Protein AF-A0A2G2QCH7-F1 (afdb_monomer_lite)

Radius of gyration: 20.34 Å; chains: 1; bounding box: 45×70×52 Å

Foldseek 3Di:
DPPVVVVVVVVVVVPPPPPPPDPLVPLAAADALVLLLLLCVDCCLAPQVQFPQVCLNVQLVCCLLLVQDLQQQLQFWLVQWDDDVNFTWGFRDCPPPRDDPDPLRGAIATDAVLCVQLCVVQLSVLCVVVVGGGSRNVQDADPVRGSRPVVQQQAQQDDPPAGHSCRVSVHDQQDPSHGHGSSSSSVNNVVQCVVLVFDVLLVCSSNSHDDPDVCCNVPPDDDPNVVSRVRSNVGDSVNVDHGHRDHSSSD

Secondary structure (DSSP, 8-state):
-HHHHHHHHHHHHHT---TT---GGG--PPPPHHHHHHHHSSHIIIIITTTT-HHHHHHHHHHHHH---HHHHHT-BGGGEEEETTEEEEEE---TT---SSGGG-EEEEPPHHHHHTTHHHHHHHHHHTT-SBSSTT----TTS---HHHHHHHHT-BTTBSSHHHHTT--SEETTEE--TTHHHHHHHHHHHHTT--HHHHHHHHTPPPS-HHHHHHPPPPPHHHHHHHHTT-----SSPPPPP-GGG-

Structure (mmCIF, N/CA/C/O backbone):
data_AF-A0A2G2QCH7-F1
#
_entry.id   AF-A0A2G2QCH7-F1
#
loop_
_atom_site.group_PDB
_atom_site.id
_atom_site.type_symbol
_atom_site.label_atom_id
_atom_site.label_alt_id
_atom_site.label_comp_id
_atom_site.label_asym_id
_atom_site.label_entity_id
_atom_site.label_seq_id
_atom_site.pdbx_PDB_ins_code
_atom_site.Cartn_x
_atom_site.Cartn_y
_atom_site.Cartn_z
_atom_site.occupancy
_atom_site.B_iso_or_equiv
_atom_site.auth_seq_id
_atom_site.auth_comp_id
_atom_site.auth_asym_id
_atom_site.auth_atom_id
_atom_site.pdbx_PDB_model_num
ATOM 1 N N . MET A 1 1 ? 14.087 53.218 -30.207 1.00 49.25 1 MET A N 1
ATOM 2 C CA . MET A 1 1 ? 13.405 51.930 -30.486 1.00 49.25 1 MET A CA 1
ATOM 3 C C . MET A 1 1 ? 14.033 50.701 -29.813 1.00 49.25 1 MET A C 1
ATOM 5 O O . MET A 1 1 ? 13.279 49.813 -29.451 1.00 49.25 1 MET A O 1
ATOM 9 N N . PHE A 1 2 ? 15.348 50.636 -29.558 1.00 43.16 2 PHE A N 1
ATOM 10 C CA . PHE A 1 2 ? 16.014 49.417 -29.045 1.00 43.16 2 PHE A CA 1
ATOM 11 C C . PHE A 1 2 ? 15.755 49.024 -27.571 1.00 43.16 2 PHE A C 1
ATOM 13 O O . PHE A 1 2 ? 15.972 47.874 -27.202 1.00 43.16 2 PHE A O 1
ATOM 20 N N . LYS A 1 3 ? 15.277 49.937 -26.710 1.00 43.34 3 LYS A N 1
ATOM 21 C CA . LYS A 1 3 ? 15.024 49.632 -25.282 1.00 43.34 3 LYS A CA 1
ATOM 22 C C . LYS A 1 3 ? 13.677 48.938 -25.006 1.00 43.34 3 LYS A C 1
ATOM 24 O O . LYS A 1 3 ? 13.548 48.294 -23.970 1.00 43.34 3 LYS A O 1
ATOM 29 N N . CYS A 1 4 ? 12.694 49.025 -25.911 1.00 42.66 4 CYS A N 1
ATOM 30 C CA . CYS A 1 4 ? 11.388 48.367 -25.728 1.00 42.66 4 CYS A CA 1
ATOM 31 C C . CYS A 1 4 ? 11.416 46.876 -26.089 1.00 42.66 4 CYS A C 1
ATOM 33 O O . CYS A 1 4 ? 10.801 46.067 -25.399 1.00 42.66 4 CYS A O 1
ATOM 35 N N . THR A 1 5 ? 12.163 46.495 -27.125 1.00 46.59 5 THR A N 1
ATOM 36 C CA . THR A 1 5 ? 12.250 45.107 -27.606 1.00 46.59 5 THR A CA 1
ATOM 37 C C . THR A 1 5 ? 12.958 44.183 -26.615 1.00 46.59 5 THR A C 1
ATOM 39 O O . THR A 1 5 ? 12.511 43.058 -26.409 1.00 46.59 5 THR A O 1
ATOM 42 N N . LEU A 1 6 ? 13.994 44.663 -25.917 1.00 46.03 6 LEU A N 1
ATOM 43 C CA . LEU A 1 6 ? 14.710 43.861 -24.914 1.00 46.03 6 LEU A CA 1
ATOM 44 C C . LEU A 1 6 ? 13.847 43.548 -23.677 1.00 46.03 6 LEU A C 1
ATOM 46 O O . LEU A 1 6 ? 13.929 42.457 -23.117 1.00 46.03 6 LEU A O 1
ATOM 50 N N . LYS A 1 7 ? 12.990 44.494 -23.271 1.00 47.69 7 LYS A N 1
ATOM 51 C CA . LYS A 1 7 ? 12.100 44.349 -22.109 1.00 47.69 7 LYS A CA 1
ATOM 52 C C . LYS A 1 7 ? 10.977 43.342 -22.385 1.00 47.69 7 LYS A C 1
ATOM 54 O O . LYS A 1 7 ? 10.648 42.548 -21.510 1.00 47.69 7 LYS A O 1
ATOM 59 N N . LEU A 1 8 ? 10.468 43.324 -23.621 1.00 45.56 8 LEU A N 1
ATOM 60 C CA . LEU A 1 8 ? 9.455 42.369 -24.076 1.00 45.56 8 LEU A CA 1
ATOM 61 C C . LEU A 1 8 ? 10.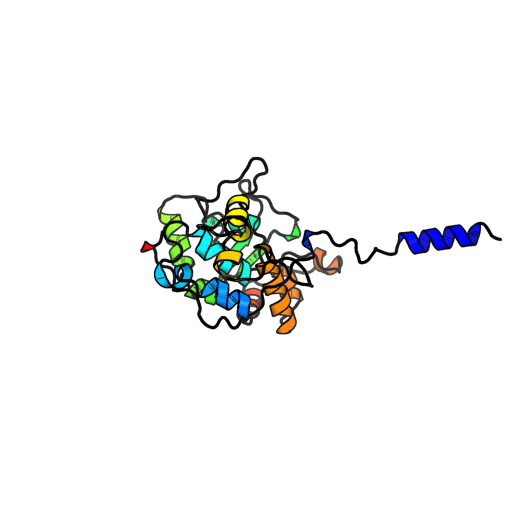018 40.938 -24.164 1.00 45.56 8 LEU A C 1
ATOM 63 O O . LEU A 1 8 ? 9.374 39.999 -23.707 1.00 45.56 8 LEU A O 1
ATOM 67 N N . ILE A 1 9 ? 11.252 40.772 -24.658 1.00 49.56 9 ILE A N 1
ATOM 68 C CA . ILE A 1 9 ? 11.933 39.466 -24.707 1.00 49.56 9 ILE A CA 1
ATOM 69 C C . ILE A 1 9 ? 12.186 38.923 -23.290 1.00 49.56 9 ILE A C 1
ATOM 71 O O . ILE A 1 9 ? 11.920 37.751 -23.033 1.00 49.56 9 ILE A O 1
ATOM 75 N N . PHE A 1 10 ? 12.610 39.764 -22.339 1.00 46.94 10 PHE A N 1
ATOM 76 C CA . PHE A 1 10 ? 12.783 39.351 -20.938 1.00 46.94 10 PHE A CA 1
ATOM 77 C C . PHE A 1 10 ? 11.466 38.926 -20.267 1.00 46.94 10 PHE A C 1
ATOM 79 O O . PHE A 1 10 ? 11.456 37.965 -19.501 1.00 46.94 10 PHE A O 1
ATOM 86 N N . GLN A 1 11 ? 10.348 39.591 -20.575 1.00 48.00 11 GLN A N 1
ATOM 87 C CA . GLN A 1 11 ? 9.023 39.227 -20.056 1.00 48.00 11 GLN A CA 1
ATOM 88 C C . GLN A 1 11 ? 8.488 37.916 -20.652 1.00 48.00 11 GLN A C 1
ATOM 90 O O . GLN A 1 11 ? 7.856 37.136 -19.941 1.00 48.00 11 GLN A O 1
ATOM 95 N N . VAL A 1 12 ? 8.778 37.645 -21.929 1.00 47.31 12 VAL A N 1
ATOM 96 C CA . VAL A 1 12 ? 8.423 36.379 -22.590 1.00 47.31 12 VAL A CA 1
ATOM 97 C C . VAL A 1 12 ? 9.270 35.224 -22.047 1.00 47.31 12 VAL A C 1
ATOM 99 O O . VAL A 1 12 ? 8.724 34.169 -21.735 1.00 47.31 12 VAL A O 1
ATOM 102 N N . LEU A 1 13 ? 10.577 35.427 -21.846 1.00 45.19 13 LEU A N 1
ATOM 103 C CA . LEU A 1 13 ? 11.481 34.407 -21.298 1.00 45.19 13 LEU A CA 1
ATOM 104 C C . LEU A 1 13 ? 11.219 34.103 -19.812 1.00 45.19 13 LEU A C 1
ATOM 106 O O . LEU A 1 13 ? 11.378 32.957 -19.397 1.00 45.19 13 LEU A O 1
ATOM 110 N N . ALA A 1 14 ? 10.758 35.080 -19.022 1.00 43.88 14 ALA A N 1
ATOM 111 C CA . ALA A 1 14 ? 10.418 34.883 -17.608 1.00 43.88 14 ALA A CA 1
ATOM 112 C C . ALA A 1 14 ? 9.213 33.944 -17.382 1.00 43.88 14 ALA A C 1
ATOM 114 O O . ALA A 1 14 ? 9.087 33.363 -16.305 1.00 43.88 14 ALA A O 1
ATOM 115 N N . ASN A 1 15 ? 8.355 33.759 -18.394 1.00 39.56 15 ASN A N 1
ATOM 116 C CA . ASN A 1 15 ? 7.181 32.878 -18.338 1.00 39.56 15 ASN A CA 1
ATOM 117 C C . ASN A 1 15 ? 7.405 31.494 -18.968 1.00 39.56 15 ASN A C 1
ATOM 119 O O . ASN A 1 15 ? 6.512 30.643 -18.921 1.00 39.56 15 ASN A O 1
ATOM 123 N N . ILE A 1 16 ? 8.594 31.218 -19.510 1.00 42.09 16 ILE A N 1
ATOM 124 C CA . ILE A 1 16 ? 8.947 29.872 -19.957 1.00 42.09 16 ILE A CA 1
ATOM 125 C C . ILE A 1 16 ? 9.350 29.074 -18.718 1.00 42.09 16 ILE A C 1
ATOM 127 O O . ILE A 1 16 ? 10.477 29.161 -18.231 1.00 42.09 16 ILE A O 1
ATOM 131 N N . LYS A 1 17 ? 8.422 28.267 -18.188 1.00 40.41 17 LYS A N 1
ATOM 132 C CA . LYS A 1 17 ? 8.780 27.224 -17.219 1.00 40.41 17 LYS A CA 1
ATOM 133 C C . LYS A 1 17 ? 9.848 26.343 -17.858 1.00 40.41 17 LYS A C 1
ATOM 135 O O . LYS A 1 17 ? 9.563 25.614 -18.804 1.00 40.41 17 LYS A O 1
ATOM 140 N N . ASN A 1 18 ? 11.065 26.411 -17.327 1.00 37.91 18 ASN A N 1
ATOM 141 C CA . ASN A 1 18 ? 12.154 25.527 -17.711 1.00 37.91 18 ASN A CA 1
ATOM 142 C C . ASN A 1 18 ? 11.672 24.065 -17.556 1.00 37.91 18 ASN A C 1
ATOM 144 O O . ASN A 1 18 ? 11.363 23.658 -16.430 1.00 37.91 18 ASN A O 1
ATOM 148 N N . PRO A 1 19 ? 11.573 23.268 -18.639 1.00 43.16 19 PRO A N 1
ATOM 149 C CA . PRO A 1 19 ? 11.050 21.900 -18.575 1.00 43.16 19 PRO A CA 1
ATOM 150 C C . PRO A 1 19 ? 11.912 20.973 -17.701 1.00 43.16 19 PRO A C 1
ATOM 152 O O . PRO A 1 19 ? 11.441 19.914 -17.288 1.00 43.16 19 PRO A O 1
ATOM 155 N N . ASN A 1 20 ? 13.132 21.406 -17.358 1.00 42.56 20 ASN A N 1
ATOM 156 C CA . ASN A 1 20 ? 14.060 20.710 -16.468 1.00 42.56 20 ASN A CA 1
ATOM 157 C C . ASN A 1 20 ? 13.944 21.096 -14.984 1.00 42.56 20 ASN A C 1
ATOM 159 O O . ASN A 1 20 ? 14.706 20.584 -14.173 1.00 42.56 20 ASN A O 1
ATOM 163 N N . ASN A 1 21 ? 12.985 21.941 -14.590 1.00 41.62 21 ASN A N 1
ATOM 164 C CA . ASN A 1 21 ? 12.761 22.292 -13.180 1.00 41.62 21 ASN A CA 1
ATOM 165 C C . ASN A 1 21 ? 11.722 21.382 -12.499 1.00 41.62 21 ASN A C 1
ATOM 167 O O . ASN A 1 21 ? 10.927 21.814 -11.661 1.00 41.62 21 ASN A O 1
ATOM 171 N N . LYS A 1 22 ? 11.700 20.104 -12.882 1.00 43.91 22 LYS A N 1
ATOM 172 C CA . LYS A 1 22 ? 10.936 19.086 -12.166 1.00 43.91 22 LYS A CA 1
ATOM 173 C C . LYS A 1 22 ? 11.688 18.737 -10.887 1.00 43.91 22 LYS A C 1
ATOM 175 O O . LYS A 1 22 ? 12.883 18.453 -10.929 1.00 43.91 22 LYS A O 1
ATOM 180 N N . LYS A 1 23 ? 11.013 18.766 -9.730 1.00 45.25 23 LYS A N 1
ATOM 181 C CA . LYS A 1 23 ? 11.640 18.365 -8.454 1.00 45.25 23 LYS A CA 1
ATOM 182 C C . LYS A 1 23 ? 12.257 16.971 -8.617 1.00 45.25 23 LYS A C 1
ATOM 184 O O . LYS A 1 23 ? 11.665 16.128 -9.273 1.00 45.25 23 LYS A O 1
ATOM 189 N N . GLU A 1 24 ? 13.367 16.660 -7.948 1.00 45.44 24 GLU A N 1
ATOM 190 C CA . GLU A 1 24 ? 13.978 15.309 -7.949 1.00 45.44 24 GLU A CA 1
ATOM 191 C C . GLU A 1 24 ? 12.968 14.190 -7.571 1.00 45.44 24 GLU A C 1
ATOM 193 O O . GLU A 1 24 ? 13.095 13.021 -7.945 1.00 45.44 24 GLU A O 1
ATOM 198 N N . SER A 1 25 ? 11.887 14.553 -6.869 1.00 42.84 25 SER A N 1
ATOM 199 C CA . SER A 1 25 ? 10.720 13.703 -6.611 1.00 42.84 25 SER A CA 1
ATOM 200 C C . SER A 1 25 ? 9.922 13.276 -7.854 1.00 42.84 25 SER A C 1
ATOM 202 O O . SER A 1 25 ? 9.092 12.385 -7.728 1.00 42.84 25 SER A O 1
ATOM 204 N N . GLU A 1 26 ? 10.146 13.883 -9.017 1.00 50.88 26 GLU A N 1
ATOM 205 C CA . GLU A 1 26 ? 9.425 13.655 -10.277 1.00 50.88 26 GLU A CA 1
ATOM 206 C C . GLU A 1 26 ? 10.196 12.761 -11.263 1.00 50.88 26 GLU A C 1
ATOM 208 O O . GLU A 1 26 ? 9.591 12.217 -12.184 1.00 50.88 26 GLU A O 1
ATOM 213 N N . HIS A 1 27 ? 11.491 12.509 -11.036 1.00 61.47 27 HIS A N 1
ATOM 214 C CA . HIS A 1 27 ? 12.281 11.522 -11.789 1.00 61.47 27 HIS A CA 1
ATOM 215 C C . HIS A 1 27 ? 12.170 10.122 -11.166 1.00 61.47 27 HIS A C 1
ATOM 217 O O . HIS A 1 27 ? 13.168 9.472 -10.832 1.00 61.47 27 HIS A O 1
ATOM 223 N N . ARG A 1 28 ? 10.939 9.652 -10.942 1.00 81.75 28 ARG A N 1
ATOM 224 C CA . ARG A 1 28 ? 10.683 8.301 -10.425 1.00 81.75 28 ARG A CA 1
ATOM 225 C C . ARG A 1 28 ? 10.166 7.416 -11.539 1.00 81.75 28 ARG A C 1
ATOM 227 O O . ARG A 1 28 ? 9.114 7.670 -12.115 1.00 81.75 28 ARG A O 1
ATOM 234 N N . ALA A 1 29 ? 10.911 6.352 -11.805 1.00 90.81 29 ALA A N 1
ATOM 235 C CA . ALA A 1 29 ? 10.482 5.332 -12.743 1.00 90.81 29 ALA A CA 1
ATOM 236 C C . ALA A 1 29 ? 9.352 4.506 -12.118 1.00 90.81 29 ALA A C 1
ATOM 238 O O . ALA A 1 29 ? 9.436 4.139 -10.940 1.00 90.81 29 ALA A O 1
ATOM 239 N N . ALA A 1 30 ? 8.315 4.209 -12.901 1.00 94.94 30 ALA A N 1
ATOM 240 C CA . ALA A 1 30 ? 7.326 3.198 -12.548 1.00 94.94 30 ALA A CA 1
ATOM 241 C C . ALA A 1 30 ? 7.983 1.806 -12.497 1.00 94.94 30 ALA A C 1
ATOM 243 O O . ALA A 1 30 ? 9.011 1.556 -13.136 1.00 94.94 30 ALA A O 1
ATOM 244 N N . PHE A 1 31 ? 7.392 0.899 -11.725 1.00 97.19 31 PHE A N 1
ATOM 245 C CA . PHE A 1 31 ? 7.726 -0.514 -11.790 1.00 97.19 31 PHE A CA 1
ATOM 246 C C . PHE A 1 31 ? 7.135 -1.107 -13.067 1.00 97.19 31 PHE A C 1
ATOM 248 O O . PHE A 1 31 ? 5.977 -0.873 -13.403 1.00 97.19 31 PHE A O 1
ATOM 255 N N . THR A 1 32 ? 7.949 -1.870 -13.781 1.00 95.31 32 THR A N 1
ATOM 256 C CA . THR A 1 32 ? 7.492 -2.731 -14.872 1.00 95.31 32 THR A CA 1
ATOM 257 C C . THR A 1 32 ? 6.820 -3.976 -14.298 1.00 95.31 32 THR A C 1
ATOM 259 O O . THR A 1 32 ? 7.042 -4.331 -13.138 1.00 95.31 32 THR A O 1
ATOM 262 N N . GLN A 1 33 ? 6.067 -4.702 -15.122 1.00 95.25 33 GLN A N 1
ATOM 263 C CA . GLN A 1 33 ? 5.498 -5.997 -14.738 1.00 95.25 33 GLN A CA 1
ATOM 264 C C . GLN A 1 33 ? 6.572 -6.988 -14.244 1.00 95.25 33 GLN A C 1
ATOM 266 O O . GLN A 1 33 ? 6.362 -7.701 -13.261 1.00 95.25 33 GLN A O 1
ATOM 271 N N . SER A 1 34 ? 7.758 -6.984 -14.867 1.00 95.38 34 SER A N 1
ATOM 272 C CA . SER A 1 34 ? 8.902 -7.792 -14.420 1.00 95.38 34 SER A CA 1
ATOM 273 C C . SER A 1 34 ? 9.375 -7.390 -13.019 1.00 95.38 34 SER A C 1
ATOM 275 O O . SER A 1 34 ? 9.638 -8.259 -12.188 1.00 95.38 34 SER A O 1
ATOM 277 N N . ASP A 1 35 ? 9.426 -6.088 -12.710 1.00 97.00 35 ASP A N 1
ATOM 278 C CA . ASP A 1 35 ? 9.793 -5.624 -11.367 1.00 97.00 35 ASP A CA 1
ATOM 279 C C . ASP A 1 35 ? 8.755 -6.035 -10.316 1.00 97.00 35 ASP A C 1
ATOM 281 O O . ASP A 1 35 ? 9.133 -6.488 -9.238 1.00 97.00 35 ASP A O 1
ATOM 285 N N . LEU A 1 36 ? 7.457 -5.898 -10.620 1.00 97.69 36 LEU A N 1
ATOM 286 C CA . LEU A 1 36 ? 6.384 -6.310 -9.708 1.00 97.69 36 LEU A CA 1
ATOM 287 C C . LEU A 1 36 ? 6.418 -7.823 -9.464 1.00 97.69 36 LEU A C 1
ATOM 289 O O . LEU A 1 36 ? 6.292 -8.265 -8.323 1.00 97.69 36 LEU A O 1
ATOM 293 N N . THR A 1 37 ? 6.665 -8.609 -10.514 1.00 95.75 37 THR A N 1
ATOM 294 C CA . THR A 1 37 ? 6.828 -10.065 -10.405 1.00 95.75 37 THR A CA 1
ATOM 295 C C . THR A 1 37 ? 8.002 -10.410 -9.493 1.00 95.75 37 THR A C 1
ATOM 297 O O . THR A 1 37 ? 7.836 -11.205 -8.568 1.00 95.75 37 THR A O 1
ATOM 300 N N . LYS A 1 38 ? 9.161 -9.769 -9.686 1.00 96.25 38 LYS A N 1
ATOM 301 C CA . LYS A 1 38 ? 10.333 -9.939 -8.815 1.00 96.25 38 LYS A CA 1
ATOM 302 C C . LYS A 1 38 ? 10.038 -9.573 -7.362 1.00 96.25 38 LYS A C 1
ATOM 304 O O . LYS A 1 38 ? 10.408 -10.324 -6.470 1.00 96.25 38 LYS A O 1
ATOM 309 N N . LEU A 1 39 ? 9.351 -8.455 -7.124 1.00 97.06 39 LEU A N 1
ATOM 310 C CA . LEU A 1 39 ? 9.022 -7.970 -5.780 1.00 97.06 39 LEU A CA 1
ATOM 311 C C . LEU A 1 39 ? 8.084 -8.905 -5.014 1.00 97.06 39 LEU A C 1
ATOM 313 O O . LEU A 1 39 ? 8.320 -9.161 -3.838 1.00 97.06 39 LEU A O 1
ATOM 317 N N . PHE A 1 40 ? 7.018 -9.392 -5.653 1.00 97.00 40 PHE A N 1
ATOM 318 C CA . PHE A 1 40 ? 5.952 -10.132 -4.965 1.00 97.00 40 PHE A CA 1
ATOM 319 C C . PHE A 1 40 ? 6.105 -11.659 -5.012 1.00 97.00 40 PHE A C 1
ATOM 321 O O . PHE A 1 40 ? 5.359 -12.373 -4.338 1.00 97.00 40 PHE A O 1
ATOM 328 N N . SER A 1 41 ? 7.098 -12.171 -5.746 1.00 94.81 41 SER A N 1
ATOM 329 C CA . SER A 1 41 ? 7.377 -13.613 -5.836 1.00 94.81 41 SER A CA 1
ATOM 330 C C . SER A 1 41 ? 8.479 -14.103 -4.890 1.00 94.81 41 SER A C 1
ATOM 332 O O . SER A 1 41 ? 8.724 -15.309 -4.844 1.00 94.81 41 SER A O 1
ATOM 334 N N . ILE A 1 42 ? 9.138 -13.215 -4.132 1.00 96.06 42 ILE A N 1
ATOM 335 C CA . ILE A 1 42 ? 10.160 -13.609 -3.145 1.00 96.06 42 ILE A CA 1
ATOM 336 C C . ILE A 1 42 ? 9.570 -14.502 -2.037 1.00 96.06 42 ILE A C 1
ATOM 338 O O . ILE A 1 42 ? 8.376 -14.389 -1.735 1.00 96.06 42 ILE A O 1
ATOM 342 N N . PRO A 1 43 ? 10.383 -15.358 -1.387 1.00 96.06 43 PRO A N 1
ATOM 343 C CA . PRO A 1 43 ? 9.912 -16.276 -0.349 1.00 96.06 43 PRO A CA 1
ATOM 344 C C . PRO A 1 43 ? 9.089 -15.613 0.764 1.00 96.06 43 PRO A C 1
ATOM 346 O O . PRO A 1 43 ? 8.110 -16.194 1.223 1.00 96.06 43 PRO A O 1
ATOM 349 N N . GLU A 1 44 ? 9.405 -14.381 1.151 1.00 95.94 44 GLU A N 1
ATOM 350 C CA . GLU A 1 44 ? 8.709 -13.647 2.211 1.00 95.94 44 GLU A CA 1
ATOM 351 C C . GLU A 1 44 ? 7.250 -13.345 1.866 1.00 95.94 44 GLU A C 1
ATOM 353 O O . GLU A 1 44 ? 6.386 -13.405 2.734 1.00 95.94 44 GLU A O 1
ATOM 358 N N . TYR A 1 45 ? 6.922 -13.094 0.596 1.00 97.25 45 TYR A N 1
ATOM 359 C CA . TYR A 1 45 ? 5.523 -12.963 0.171 1.00 97.25 45 TYR A CA 1
ATOM 360 C C . TYR A 1 45 ? 4.831 -14.317 -0.018 1.00 97.25 45 TYR A C 1
ATOM 362 O O . TYR A 1 45 ? 3.612 -14.361 -0.158 1.00 97.25 45 TYR A O 1
ATOM 370 N N . GLN A 1 46 ? 5.578 -15.422 -0.034 1.00 95.62 46 GLN A N 1
ATOM 371 C CA . GLN A 1 46 ? 5.095 -16.739 -0.459 1.00 95.62 46 GLN A CA 1
ATOM 372 C C . GLN A 1 46 ? 5.042 -17.773 0.674 1.00 95.62 46 GLN A C 1
ATOM 374 O O . GLN A 1 46 ? 4.333 -18.777 0.556 1.00 95.62 46 GLN A O 1
ATOM 379 N N . VAL A 1 47 ? 5.756 -17.547 1.777 1.00 92.75 47 VAL A N 1
ATOM 380 C CA . VAL A 1 47 ? 5.925 -18.512 2.874 1.00 92.75 47 VAL A CA 1
ATOM 381 C C . VAL A 1 47 ? 5.446 -17.932 4.202 1.00 92.75 47 VAL A C 1
ATOM 383 O O . VAL A 1 47 ? 4.558 -18.513 4.833 1.00 92.75 47 VAL A O 1
ATOM 386 N N . ASP A 1 48 ? 5.999 -16.790 4.616 1.00 90.94 48 ASP A N 1
ATOM 387 C CA . ASP A 1 48 ? 5.861 -16.285 5.988 1.00 90.94 48 ASP A CA 1
ATOM 388 C C . ASP A 1 48 ? 5.230 -14.890 6.116 1.00 90.94 48 ASP A C 1
ATOM 390 O O . ASP A 1 48 ? 5.022 -14.416 7.231 1.00 90.94 48 ASP A O 1
ATOM 394 N N . CYS A 1 49 ? 4.917 -14.239 4.993 1.00 94.69 49 CYS A N 1
ATOM 395 C CA . CYS A 1 49 ? 4.298 -12.918 4.929 1.00 94.69 49 CYS A CA 1
ATOM 396 C C . CYS A 1 49 ? 5.049 -11.846 5.745 1.00 94.69 49 CYS A C 1
ATOM 398 O O . CYS A 1 49 ? 4.413 -10.975 6.340 1.00 94.69 49 CYS A O 1
ATOM 400 N N . PHE A 1 50 ? 6.389 -11.894 5.770 1.00 95.38 50 PHE A N 1
ATOM 401 C CA . PHE A 1 50 ? 7.232 -11.032 6.611 1.00 95.38 50 PHE A CA 1
ATOM 402 C C . PHE A 1 50 ? 6.872 -11.121 8.098 1.00 95.38 50 PHE A C 1
ATOM 404 O O . PHE A 1 50 ? 6.676 -10.089 8.743 1.00 95.38 50 PHE A O 1
ATOM 411 N N . ASN A 1 51 ? 6.795 -12.344 8.625 1.00 90.94 51 ASN A N 1
ATOM 412 C CA . ASN A 1 51 ? 6.464 -12.670 10.015 1.00 90.94 51 ASN A CA 1
ATOM 413 C C . ASN A 1 51 ? 6.916 -11.595 11.033 1.00 90.94 51 ASN A C 1
ATOM 415 O O . ASN A 1 51 ? 8.080 -11.175 11.028 1.00 90.94 51 ASN A O 1
ATOM 419 N N . LYS A 1 52 ? 5.991 -11.143 11.892 1.00 90.38 52 LYS A N 1
ATOM 420 C CA . LYS A 1 52 ? 6.120 -10.045 12.875 1.00 90.38 52 LYS A CA 1
ATOM 421 C C . LYS A 1 52 ? 6.299 -8.639 12.303 1.00 90.38 52 LYS A C 1
ATOM 423 O O . LYS A 1 52 ? 6.132 -7.656 13.014 1.00 90.38 52 LYS A O 1
ATOM 428 N N . TYR A 1 53 ? 6.632 -8.486 11.027 1.00 96.00 53 TYR A N 1
ATOM 429 C CA . TYR A 1 53 ? 6.854 -7.196 10.375 1.00 96.00 53 TYR A CA 1
ATOM 430 C C . TYR A 1 53 ? 5.780 -6.908 9.323 1.00 96.00 53 TYR A C 1
ATOM 432 O O . TYR A 1 53 ? 6.101 -6.538 8.194 1.00 96.00 53 TYR A O 1
ATOM 440 N N . SER A 1 54 ? 4.504 -6.9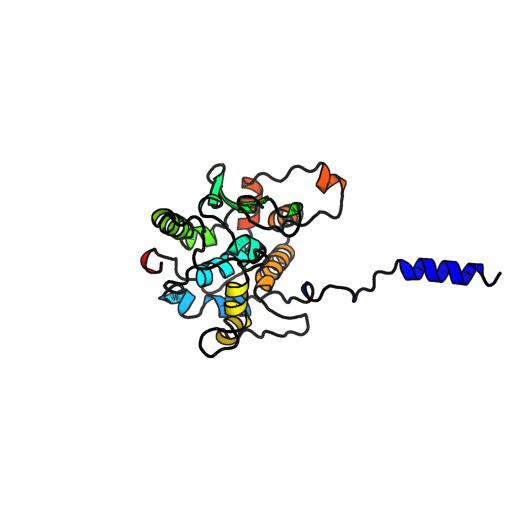99 9.706 1.00 96.81 54 SER A N 1
ATOM 441 C CA . SER A 1 54 ? 3.331 -6.876 8.821 1.00 96.81 54 SER A CA 1
ATOM 442 C C . SER A 1 54 ? 3.337 -5.645 7.904 1.00 96.81 54 SER A C 1
ATOM 444 O O . SER A 1 54 ? 2.846 -5.706 6.778 1.00 96.81 54 SER A O 1
ATOM 446 N N . PHE A 1 55 ? 3.955 -4.534 8.324 1.00 98.19 55 PHE A N 1
ATOM 447 C CA . PHE A 1 55 ? 4.111 -3.339 7.484 1.00 98.19 55 PHE A CA 1
ATOM 448 C C . PHE A 1 55 ? 4.910 -3.605 6.193 1.00 98.19 55 PHE A C 1
ATOM 450 O O . PHE A 1 55 ? 4.678 -2.947 5.182 1.00 98.19 55 PHE A O 1
ATOM 457 N N . ARG A 1 56 ? 5.853 -4.557 6.215 1.00 98.31 56 ARG A N 1
ATOM 458 C CA . ARG A 1 56 ? 6.672 -4.946 5.056 1.00 98.31 56 ARG A CA 1
ATOM 459 C C . ARG A 1 56 ? 5.865 -5.712 4.014 1.00 98.31 56 ARG A C 1
ATOM 461 O O . ARG A 1 56 ? 6.170 -5.585 2.835 1.00 98.31 56 ARG A O 1
ATOM 468 N N . TYR A 1 57 ? 4.846 -6.449 4.455 1.00 98.50 57 TYR A N 1
ATOM 469 C CA . TYR A 1 57 ? 3.906 -7.156 3.594 1.00 98.50 57 TYR A CA 1
ATOM 470 C C . TYR A 1 57 ? 2.840 -6.199 3.039 1.00 98.50 57 TYR A C 1
ATOM 472 O O . TYR A 1 57 ? 2.671 -6.074 1.828 1.00 98.50 57 TYR A O 1
ATOM 480 N N . TRP A 1 58 ? 2.149 -5.465 3.917 1.00 98.62 58 TRP A N 1
ATOM 481 C CA . TRP A 1 58 ? 0.972 -4.689 3.522 1.00 98.62 58 TRP A CA 1
ATOM 482 C C . TRP A 1 58 ? 1.285 -3.376 2.816 1.00 98.62 58 TRP A C 1
ATOM 484 O O . TRP A 1 58 ? 0.589 -3.031 1.867 1.00 98.62 58 TRP A O 1
ATOM 494 N N . LEU A 1 59 ? 2.306 -2.621 3.234 1.00 98.69 59 LEU A N 1
ATOM 495 C CA . LEU A 1 59 ? 2.506 -1.270 2.697 1.00 98.69 59 LEU A CA 1
ATOM 496 C C . LEU A 1 59 ? 2.883 -1.248 1.209 1.00 98.69 59 LEU A C 1
ATOM 498 O O . LEU A 1 59 ? 2.329 -0.405 0.506 1.00 98.69 59 LEU A O 1
ATOM 502 N N . PRO A 1 60 ? 3.747 -2.141 0.681 1.00 98.56 60 PRO A N 1
ATOM 503 C CA . PRO A 1 60 ? 3.975 -2.228 -0.763 1.00 98.56 60 PRO A CA 1
ATOM 504 C C . PRO A 1 60 ? 2.700 -2.551 -1.558 1.00 98.56 60 PRO A C 1
ATOM 506 O O . PRO A 1 60 ? 2.451 -1.932 -2.592 1.00 98.56 60 PRO A O 1
ATOM 509 N N . LEU A 1 61 ? 1.866 -3.467 -1.053 1.00 98.56 61 LEU A N 1
ATOM 510 C CA . LEU A 1 61 ? 0.602 -3.849 -1.687 1.00 98.56 61 LEU A CA 1
ATOM 511 C C . LEU A 1 61 ? -0.412 -2.701 -1.660 1.00 98.56 61 LEU A C 1
ATOM 513 O O . LEU A 1 61 ? -0.945 -2.319 -2.700 1.00 98.56 61 LEU A O 1
ATOM 517 N N . LEU A 1 62 ? -0.626 -2.087 -0.497 1.00 98.69 62 LEU A N 1
ATOM 518 C CA . LEU A 1 62 ? -1.507 -0.929 -0.358 1.00 98.69 62 LEU A CA 1
ATOM 519 C C . LEU A 1 62 ? -1.026 0.236 -1.227 1.00 98.69 62 LEU A C 1
ATOM 521 O O . LEU A 1 62 ? -1.835 0.856 -1.908 1.00 98.69 62 LEU A O 1
ATOM 525 N N . ALA A 1 63 ? 0.278 0.519 -1.271 1.00 98.31 63 ALA A N 1
ATOM 526 C CA . ALA A 1 63 ? 0.819 1.586 -2.110 1.00 98.31 63 ALA A CA 1
ATOM 527 C C . ALA A 1 63 ? 0.582 1.338 -3.606 1.00 98.31 63 ALA A C 1
ATOM 529 O O . ALA A 1 63 ? 0.301 2.293 -4.331 1.00 98.31 63 ALA A O 1
ATOM 530 N N . LEU A 1 64 ? 0.668 0.084 -4.064 1.00 98.38 64 LEU A N 1
ATOM 531 C CA . LEU A 1 64 ? 0.388 -0.276 -5.455 1.00 98.38 64 LEU A CA 1
ATOM 532 C C . LEU A 1 64 ? -1.094 -0.096 -5.804 1.00 98.38 64 LEU A C 1
ATOM 534 O O . LEU A 1 64 ? -1.398 0.490 -6.835 1.00 98.38 64 LEU A O 1
ATOM 538 N N . TYR A 1 65 ? -1.999 -0.561 -4.940 1.00 98.06 65 TYR A N 1
ATOM 539 C CA . TYR A 1 65 ? -3.439 -0.590 -5.225 1.00 98.06 65 TYR A CA 1
ATOM 540 C C . TYR A 1 65 ? -4.205 0.672 -4.801 1.00 98.06 65 TYR A C 1
ATOM 542 O O . TYR A 1 65 ? -5.366 0.815 -5.154 1.00 98.06 65 TYR A O 1
ATOM 550 N N . THR A 1 66 ? -3.590 1.595 -4.061 1.00 96.94 66 THR A N 1
ATOM 551 C CA . THR A 1 66 ? -4.233 2.866 -3.654 1.00 96.94 66 THR A CA 1
ATOM 552 C C . THR A 1 66 ? -3.504 4.091 -4.187 1.00 96.94 66 THR A C 1
ATOM 554 O O . THR A 1 66 ? -4.059 5.186 -4.240 1.00 96.94 66 THR A O 1
ATOM 557 N N . GLY A 1 67 ? -2.216 3.947 -4.518 1.00 95.38 67 GLY A N 1
ATOM 558 C CA . GLY A 1 67 ? -1.359 5.062 -4.898 1.00 95.38 67 GLY A CA 1
ATOM 559 C C . GLY A 1 67 ? -1.133 6.069 -3.773 1.00 95.38 67 GLY A C 1
ATOM 560 O O . GLY A 1 67 ? -0.555 7.126 -4.027 1.00 95.38 67 GLY A O 1
ATOM 561 N N . ALA A 1 68 ? -1.572 5.795 -2.542 1.00 95.62 68 ALA A N 1
ATOM 562 C CA . ALA A 1 68 ? -1.395 6.698 -1.415 1.00 95.62 68 ALA A CA 1
ATOM 563 C C . ALA A 1 68 ? 0.094 6.950 -1.124 1.00 95.62 68 ALA A C 1
ATOM 565 O O . ALA A 1 68 ? 0.979 6.139 -1.424 1.00 95.62 68 ALA A O 1
ATOM 566 N N . ARG A 1 69 ? 0.402 8.124 -0.563 1.00 94.50 69 ARG A N 1
ATOM 567 C CA . ARG A 1 69 ? 1.788 8.465 -0.213 1.00 94.50 69 ARG A CA 1
ATOM 568 C C . ARG A 1 69 ? 2.258 7.576 0.940 1.00 94.50 69 ARG A C 1
ATOM 570 O O . ARG A 1 69 ? 1.470 7.153 1.776 1.00 94.50 69 ARG A O 1
ATOM 577 N N . ALA A 1 70 ? 3.569 7.347 1.030 1.00 96.06 70 ALA A N 1
ATOM 578 C CA . ALA A 1 70 ? 4.138 6.461 2.047 1.00 96.06 70 ALA A CA 1
ATOM 579 C C . ALA A 1 70 ? 3.709 6.851 3.471 1.00 96.06 70 ALA A C 1
ATOM 581 O O . ALA A 1 70 ? 3.228 6.001 4.211 1.00 96.06 70 ALA A O 1
ATOM 582 N N . ASN A 1 71 ? 3.823 8.136 3.832 1.00 95.88 71 ASN A N 1
ATOM 583 C CA . ASN A 1 71 ? 3.429 8.589 5.165 1.00 95.88 71 ASN A CA 1
ATOM 584 C C . ASN A 1 71 ? 1.914 8.509 5.396 1.00 95.88 71 ASN A C 1
ATOM 586 O O . ASN A 1 71 ? 1.524 8.187 6.507 1.00 95.88 71 ASN A O 1
ATOM 590 N N . GLU A 1 72 ? 1.082 8.718 4.363 1.00 96.62 72 GLU A N 1
ATOM 591 C CA . GLU A 1 72 ? -0.381 8.554 4.457 1.00 96.62 72 GLU A CA 1
ATOM 592 C C . GLU A 1 72 ? -0.736 7.133 4.912 1.00 96.62 72 GLU A C 1
ATOM 594 O O . GLU A 1 72 ? -1.519 6.977 5.837 1.00 96.62 72 GLU A O 1
ATOM 599 N N . LEU A 1 73 ? -0.086 6.113 4.340 1.00 98.00 73 LEU A N 1
ATOM 600 C CA . LEU A 1 73 ? -0.298 4.715 4.729 1.00 98.00 73 LEU A CA 1
ATOM 601 C C . LEU A 1 73 ? 0.356 4.355 6.072 1.00 98.00 73 LEU A C 1
ATOM 603 O O . LEU A 1 73 ? -0.216 3.615 6.867 1.00 98.00 73 LEU A O 1
ATOM 607 N N . CYS A 1 74 ? 1.566 4.860 6.341 1.00 97.81 74 CYS A N 1
ATOM 608 C CA . CYS A 1 74 ? 2.319 4.516 7.555 1.00 97.81 74 CYS A CA 1
ATOM 609 C C . CYS A 1 74 ? 1.698 5.076 8.840 1.00 97.81 74 CYS A C 1
ATOM 611 O O . CYS A 1 74 ? 2.010 4.585 9.924 1.00 97.81 74 CYS A O 1
ATOM 613 N N . GLN A 1 75 ? 0.892 6.132 8.730 1.00 96.94 75 GLN A N 1
ATOM 614 C CA . GLN A 1 75 ? 0.271 6.803 9.870 1.00 96.94 75 GLN A CA 1
ATOM 615 C C . GLN A 1 75 ? -1.190 6.398 10.103 1.00 96.94 75 GLN A C 1
ATOM 617 O O . GLN A 1 75 ? -1.794 6.943 11.021 1.00 96.94 75 GLN A O 1
ATOM 622 N N . LEU A 1 76 ? -1.742 5.480 9.297 1.00 98.06 76 LEU A N 1
ATOM 623 C CA . LEU A 1 76 ? -3.109 4.986 9.467 1.00 98.06 76 LEU A CA 1
ATOM 624 C C . LEU A 1 76 ? -3.326 4.452 10.885 1.00 98.06 76 LEU A C 1
ATOM 626 O O . LEU A 1 76 ? -2.504 3.701 11.427 1.00 98.06 76 LEU A O 1
ATOM 630 N N . LEU A 1 77 ? -4.458 4.831 11.455 1.00 97.94 77 LEU A N 1
ATOM 631 C CA . LEU A 1 77 ? -5.028 4.235 12.647 1.00 97.94 77 LEU A CA 1
ATOM 632 C C . LEU A 1 77 ? -5.882 3.030 12.253 1.00 97.94 77 LEU A C 1
ATOM 634 O O . LEU A 1 77 ? -6.310 2.900 11.106 1.00 97.94 77 LEU A O 1
ATOM 638 N N . VAL A 1 78 ? -6.137 2.142 13.209 1.00 98.25 78 VAL A N 1
ATOM 639 C CA . VAL A 1 78 ? -7.067 1.020 13.013 1.00 98.25 78 VAL A CA 1
ATOM 640 C C . VAL A 1 78 ? -8.468 1.530 12.652 1.00 98.25 78 VAL A C 1
ATOM 642 O O . VAL A 1 78 ? -9.143 0.929 11.816 1.00 98.25 78 VAL A O 1
ATOM 645 N N . ASP A 1 79 ? -8.870 2.664 13.226 1.00 97.75 79 ASP A N 1
ATOM 646 C CA . ASP A 1 79 ? -10.179 3.286 12.999 1.00 97.75 79 ASP A CA 1
ATOM 647 C C . ASP A 1 79 ? -10.270 4.053 11.673 1.00 97.75 79 ASP A C 1
ATOM 649 O O . ASP A 1 79 ? -11.362 4.421 11.2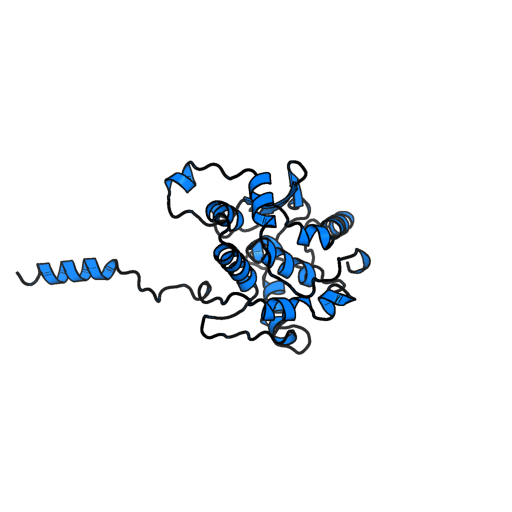58 1.00 97.75 79 ASP A O 1
ATOM 653 N N . ASP A 1 80 ? -9.155 4.241 10.957 1.00 98.50 80 ASP A N 1
ATOM 654 C CA . ASP A 1 80 ? -9.175 4.775 9.589 1.00 98.50 80 ASP A CA 1
ATOM 655 C C . ASP A 1 80 ? -9.562 3.702 8.552 1.00 98.50 80 ASP A C 1
ATOM 657 O O . ASP A 1 80 ? -9.560 3.974 7.351 1.00 98.50 80 ASP A O 1
ATOM 661 N N . VAL A 1 81 ? -9.850 2.468 8.984 1.00 98.62 81 VAL A N 1
ATOM 662 C CA . VAL A 1 81 ? -10.230 1.354 8.108 1.00 98.62 81 VAL A CA 1
ATOM 663 C C . VAL A 1 81 ? -11.610 0.834 8.488 1.00 98.62 81 VAL A C 1
ATOM 665 O O . VAL A 1 81 ? -11.774 0.085 9.455 1.00 98.62 81 VAL A O 1
ATOM 668 N N . TYR A 1 82 ? -12.608 1.222 7.699 1.00 98.19 82 TYR A N 1
ATOM 669 C CA . TYR A 1 82 ? -14.014 0.921 7.955 1.00 98.19 82 TYR A CA 1
ATOM 670 C C . TYR A 1 82 ? -14.808 0.778 6.655 1.00 98.19 82 TYR A C 1
ATOM 672 O O . TYR A 1 82 ? -14.336 1.122 5.569 1.00 98.19 82 TYR A O 1
ATOM 680 N N . LYS A 1 83 ? -16.011 0.209 6.760 1.00 98.00 83 LYS A N 1
ATOM 681 C CA . LYS A 1 83 ? -16.936 0.071 5.634 1.00 98.00 83 LYS A CA 1
ATOM 682 C C . LYS A 1 83 ? -17.821 1.307 5.500 1.00 98.00 83 LYS A C 1
ATOM 684 O O . LYS A 1 83 ? -18.294 1.834 6.502 1.00 98.00 83 LYS A O 1
ATOM 689 N N . ILE A 1 84 ? -18.082 1.709 4.262 1.00 96.25 84 ILE A N 1
ATOM 690 C CA . ILE A 1 84 ? -19.074 2.718 3.880 1.00 96.25 84 ILE A CA 1
ATOM 691 C C . ILE A 1 84 ? -19.925 2.067 2.798 1.00 96.25 84 ILE A C 1
ATOM 693 O O . ILE A 1 84 ? -19.375 1.651 1.779 1.00 96.25 84 ILE A O 1
ATOM 697 N N . ASP A 1 85 ? -21.227 1.920 3.039 1.00 94.44 85 ASP A N 1
ATOM 698 C CA . ASP A 1 85 ? -22.145 1.214 2.133 1.00 94.44 85 ASP A CA 1
ATOM 699 C C . ASP A 1 85 ? -21.590 -0.162 1.708 1.00 94.44 85 ASP A C 1
ATOM 701 O O . ASP A 1 85 ? -21.463 -0.479 0.527 1.00 94.44 85 ASP A O 1
ATOM 705 N N . ASP A 1 86 ? -21.150 -0.946 2.700 1.00 96.12 86 ASP A N 1
ATOM 706 C CA . ASP A 1 86 ? -20.483 -2.252 2.567 1.00 96.12 86 ASP A CA 1
ATOM 707 C C . ASP A 1 86 ? -19.112 -2.288 1.871 1.00 96.12 86 ASP 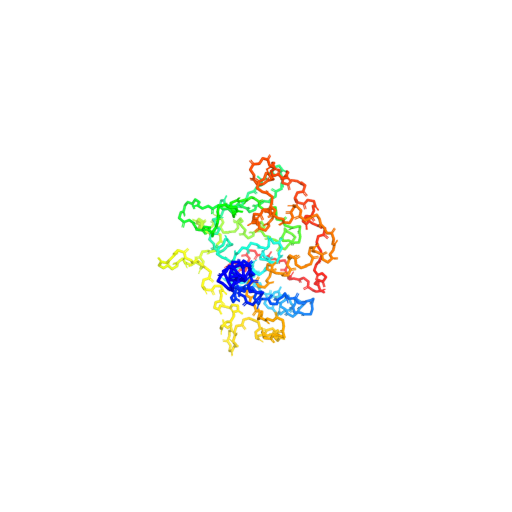A C 1
ATOM 709 O O . ASP A 1 86 ? -18.435 -3.324 1.890 1.00 96.12 86 ASP A O 1
ATOM 713 N N . ILE A 1 87 ? -18.631 -1.159 1.356 1.00 98.00 87 ILE A N 1
ATOM 714 C CA . ILE A 1 87 ? -17.321 -1.044 0.718 1.00 98.00 87 ILE A CA 1
ATOM 715 C C . ILE A 1 87 ? -16.277 -0.696 1.769 1.00 98.00 87 ILE A C 1
ATOM 717 O O . ILE A 1 87 ? -16.332 0.353 2.408 1.00 98.00 87 ILE A O 1
ATOM 721 N N . LEU A 1 88 ? -15.284 -1.568 1.928 1.00 98.56 88 LEU A N 1
ATOM 722 C CA . LEU A 1 88 ? -14.141 -1.288 2.786 1.00 98.56 88 LEU A CA 1
ATOM 723 C C . LEU A 1 88 ? -13.317 -0.127 2.218 1.00 98.56 88 LEU A C 1
ATOM 725 O O . LEU A 1 88 ? -12.936 -0.162 1.048 1.00 98.56 88 LEU A O 1
ATOM 729 N N . ALA A 1 89 ? -12.982 0.855 3.051 1.00 98.50 89 ALA A N 1
ATOM 730 C CA . ALA A 1 89 ? -12.201 2.020 2.660 1.00 98.50 89 ALA A CA 1
ATOM 731 C C . ALA A 1 89 ? -11.065 2.326 3.642 1.00 98.50 89 ALA A C 1
ATOM 733 O O . ALA A 1 89 ? -11.108 1.960 4.815 1.00 98.50 89 ALA A O 1
ATOM 734 N N . LEU A 1 90 ? -10.051 3.020 3.127 1.00 98.50 90 LEU A N 1
ATOM 735 C CA . LEU A 1 90 ? -9.037 3.723 3.902 1.00 98.50 90 LEU A CA 1
ATOM 736 C C . LEU A 1 90 ? -9.412 5.202 3.969 1.00 98.50 90 LEU A C 1
ATOM 738 O O . LEU A 1 90 ? -9.587 5.844 2.929 1.00 98.50 90 LEU A O 1
ATOM 742 N N . ASP A 1 91 ? -9.473 5.751 5.173 1.00 97.38 91 ASP A N 1
ATOM 743 C CA . ASP A 1 91 ? -9.665 7.174 5.413 1.00 97.38 91 ASP A CA 1
ATOM 744 C C . ASP A 1 91 ? -8.304 7.877 5.527 1.00 97.38 91 ASP A C 1
ATOM 746 O O . ASP A 1 91 ? -7.587 7.780 6.528 1.00 97.38 91 ASP A O 1
ATOM 750 N N . ILE A 1 92 ? -7.917 8.580 4.463 1.00 96.31 92 ILE A N 1
ATOM 751 C CA . ILE A 1 92 ? -6.750 9.454 4.493 1.00 96.31 92 ILE A CA 1
ATOM 752 C C . ILE A 1 92 ? -7.205 10.805 5.038 1.00 96.31 92 ILE A C 1
ATOM 754 O O . ILE A 1 92 ? -7.890 11.551 4.348 1.00 96.31 92 ILE A O 1
ATOM 758 N N . ASN A 1 93 ? -6.776 11.138 6.252 1.00 94.62 93 ASN A N 1
ATOM 759 C CA . ASN A 1 93 ? -7.081 12.401 6.927 1.00 94.62 93 ASN A CA 1
ATOM 760 C C . ASN A 1 93 ? -5.886 12.895 7.768 1.00 94.62 93 ASN A C 1
ATOM 762 O O . ASN A 1 93 ? -4.850 12.225 7.865 1.00 94.62 93 ASN A O 1
ATOM 766 N N . ASP A 1 94 ? -6.016 14.079 8.362 1.00 92.88 94 ASP A N 1
ATOM 767 C CA . ASP A 1 94 ? -5.001 14.751 9.185 1.00 92.88 94 ASP A CA 1
ATOM 768 C C . ASP A 1 94 ? -5.386 14.865 10.673 1.00 92.88 94 ASP A C 1
ATOM 770 O O . ASP A 1 94 ? -4.748 15.585 11.443 1.00 92.88 94 ASP A O 1
ATOM 774 N N . HIS A 1 95 ? -6.388 14.100 11.110 1.00 91.19 95 HIS A N 1
ATOM 775 C CA . HIS A 1 95 ? -6.798 14.041 12.511 1.00 91.19 95 HIS A CA 1
ATOM 776 C C . HIS A 1 95 ? -5.760 13.313 13.382 1.00 91.19 95 HIS A C 1
ATOM 778 O O . HIS A 1 95 ? -4.871 12.617 12.889 1.00 91.19 95 HIS A O 1
ATOM 784 N N . GLN A 1 96 ? -5.880 13.449 14.708 1.00 86.38 96 GLN A N 1
ATOM 785 C CA . GLN A 1 96 ? -5.099 12.683 15.694 1.00 86.38 96 GLN A CA 1
ATOM 786 C C . GLN A 1 96 ? -3.573 12.702 15.446 1.00 86.38 96 GLN A C 1
ATOM 788 O O . GLN A 1 96 ? -2.901 11.673 15.474 1.00 86.38 96 GLN A O 1
ATOM 793 N N . ASN A 1 97 ? -3.009 13.896 15.218 1.00 83.62 97 ASN A N 1
ATOM 794 C CA . ASN A 1 97 ? -1.580 14.139 14.954 1.00 83.62 97 ASN A CA 1
ATOM 795 C C . ASN A 1 97 ? -1.025 13.600 13.623 1.00 83.62 97 ASN A C 1
ATOM 797 O O . ASN A 1 97 ? 0.196 13.640 13.424 1.00 83.62 97 ASN A O 1
ATOM 801 N N . LYS A 1 98 ? -1.880 13.147 12.703 1.00 90.19 98 LYS A N 1
ATOM 802 C CA . LYS A 1 98 ? -1.466 12.791 11.343 1.00 90.19 98 LYS A CA 1
ATOM 803 C C . LYS A 1 98 ? -1.100 14.035 10.537 1.00 90.19 98 LYS A C 1
ATOM 805 O O . LYS A 1 98 ? -1.520 15.151 10.833 1.00 90.19 98 LYS A O 1
ATOM 810 N N . LYS A 1 99 ? -0.271 13.844 9.510 1.00 88.25 99 LYS A N 1
ATOM 811 C CA . LYS A 1 99 ? 0.161 14.916 8.611 1.00 88.25 99 LYS A CA 1
ATOM 812 C C . LYS A 1 99 ? -0.084 14.527 7.165 1.00 88.25 99 LYS A C 1
ATOM 814 O O . LYS A 1 99 ? 0.449 13.524 6.681 1.00 88.25 99 LYS A O 1
ATOM 819 N N . VAL A 1 100 ? -0.826 15.368 6.457 1.00 86.31 100 VAL A N 1
ATOM 820 C CA . VAL A 1 100 ? -0.987 15.283 5.006 1.00 86.31 100 VAL A CA 1
ATOM 821 C C . VAL A 1 100 ? -0.158 16.357 4.306 1.00 86.31 100 VAL A C 1
ATOM 823 O O . VAL A 1 100 ? 0.209 17.374 4.892 1.00 86.31 100 VAL A O 1
ATOM 826 N N . LYS A 1 101 ? 0.210 16.105 3.047 1.00 79.69 101 LYS A N 1
ATOM 827 C CA . LYS A 1 101 ? 1.070 17.023 2.282 1.00 79.69 101 LYS A CA 1
ATOM 828 C C . LYS A 1 101 ? 0.307 18.250 1.767 1.00 79.69 101 LYS A C 1
ATOM 830 O O . LYS A 1 101 ? 0.917 19.297 1.582 1.00 79.69 101 LYS A O 1
ATOM 835 N N . THR A 1 102 ? -0.979 18.084 1.477 1.00 79.44 102 THR A N 1
ATOM 836 C CA . THR A 1 102 ? -1.860 19.068 0.833 1.00 79.44 102 THR A CA 1
ATOM 837 C C . THR A 1 102 ? -3.288 18.860 1.330 1.00 79.44 102 THR A C 1
ATOM 839 O O . THR A 1 102 ? -3.626 17.737 1.696 1.00 79.44 102 THR A O 1
ATOM 842 N N . THR A 1 103 ? -4.135 19.885 1.265 1.00 73.50 103 THR A N 1
ATOM 843 C CA . THR A 1 103 ? -5.575 19.792 1.583 1.00 73.50 103 THR A CA 1
ATOM 844 C C . THR A 1 103 ? -6.272 18.699 0.767 1.00 73.50 103 THR A C 1
ATOM 846 O O . THR A 1 103 ? -6.924 17.831 1.333 1.00 73.50 103 THR A O 1
ATOM 849 N N . ASN A 1 104 ? -5.990 18.625 -0.538 1.00 76.25 104 ASN A N 1
ATOM 850 C CA . ASN A 1 104 ? -6.576 17.635 -1.460 1.00 76.25 104 ASN A CA 1
ATOM 851 C C . ASN A 1 104 ? -6.100 16.189 -1.208 1.00 76.25 104 ASN A C 1
ATOM 853 O O . ASN A 1 104 ? -6.395 15.282 -1.981 1.00 76.25 104 ASN A O 1
ATOM 857 N N . ALA A 1 105 ? -5.283 15.960 -0.176 1.00 82.19 105 ALA A N 1
ATOM 858 C CA . ALA A 1 105 ? -4.920 14.614 0.237 1.00 82.19 105 ALA A CA 1
ATOM 859 C C . ALA A 1 105 ? -5.993 13.969 1.127 1.00 82.19 105 ALA A C 1
ATOM 861 O O . ALA A 1 105 ? -5.980 12.742 1.227 1.00 82.19 105 ALA A O 1
ATOM 862 N N . ILE A 1 106 ? -6.876 14.755 1.759 1.00 91.19 106 ILE A N 1
ATOM 863 C CA . ILE A 1 106 ? -7.949 14.225 2.604 1.00 91.19 106 ILE A CA 1
ATOM 864 C C . ILE A 1 106 ? -9.001 13.577 1.709 1.00 91.19 106 ILE A C 1
ATOM 866 O O . ILE A 1 106 ? -9.582 14.252 0.864 1.00 91.19 106 ILE A O 1
ATOM 870 N N . ARG A 1 107 ? -9.190 12.262 1.843 1.00 93.62 107 ARG A N 1
ATOM 871 C CA . ARG A 1 107 ? -10.067 11.468 0.972 1.00 93.62 107 ARG A CA 1
ATOM 872 C C . ARG A 1 107 ? -10.287 10.067 1.519 1.00 93.62 107 ARG A C 1
ATOM 874 O O . ARG A 1 107 ? -9.447 9.523 2.232 1.00 93.62 107 ARG A O 1
ATOM 881 N N . LYS A 1 108 ? -11.367 9.440 1.069 1.00 95.38 108 LYS A N 1
ATOM 882 C CA . LYS A 1 108 ? -11.642 8.020 1.297 1.00 95.38 108 LYS A CA 1
ATOM 883 C C . LYS A 1 108 ? -11.254 7.234 0.050 1.00 95.38 108 LYS A C 1
ATOM 885 O O . LYS A 1 108 ? -11.662 7.592 -1.052 1.00 95.38 108 LYS A O 1
ATOM 890 N N . ILE A 1 109 ? -10.447 6.189 0.213 1.00 97.25 109 ILE A N 1
ATOM 891 C CA . ILE A 1 109 ? -10.005 5.328 -0.891 1.00 97.25 109 ILE A CA 1
ATOM 892 C C . ILE A 1 109 ? -10.587 3.935 -0.667 1.00 97.25 109 ILE A C 1
ATOM 894 O O . ILE A 1 109 ? -10.265 3.322 0.352 1.00 97.25 109 ILE A O 1
ATOM 898 N N . PRO A 1 110 ? -11.406 3.402 -1.582 1.00 98.25 110 PRO A N 1
ATOM 899 C CA . PRO A 1 110 ? -11.913 2.052 -1.426 1.00 98.25 110 PRO A CA 1
ATOM 900 C C . PRO A 1 110 ? -10.770 1.033 -1.554 1.00 98.25 110 PRO A C 1
ATOM 902 O O . PRO A 1 110 ? -9.794 1.241 -2.278 1.00 98.25 110 PRO A O 1
ATOM 905 N N . VAL A 1 111 ? -10.867 -0.079 -0.832 1.00 98.56 111 VAL A N 1
ATOM 906 C CA . VAL A 1 111 ? -9.849 -1.131 -0.838 1.00 98.56 111 VAL A CA 1
ATOM 907 C C . VAL A 1 111 ? -10.098 -2.064 -2.021 1.00 98.56 111 VAL A C 1
ATOM 909 O O . VAL A 1 111 ? -11.146 -2.694 -2.119 1.00 98.56 111 VAL A O 1
ATOM 912 N N . HIS A 1 112 ? -9.116 -2.170 -2.916 1.00 98.50 112 HIS A N 1
ATOM 913 C CA . HIS A 1 112 ? -9.178 -3.044 -4.091 1.00 98.50 112 HIS A CA 1
ATOM 914 C C . HIS A 1 112 ? -9.434 -4.518 -3.711 1.00 98.50 112 HIS A C 1
ATOM 916 O O . HIS A 1 112 ? -8.877 -5.017 -2.728 1.00 98.50 112 HIS A O 1
ATOM 922 N N . GLN A 1 113 ? -10.194 -5.256 -4.527 1.00 98.06 113 GLN A N 1
ATOM 923 C CA . GLN A 1 113 ? -10.609 -6.635 -4.245 1.00 98.06 113 GLN A CA 1
ATOM 924 C C . GLN A 1 113 ? -9.422 -7.583 -4.039 1.00 98.06 113 GLN A C 1
ATOM 926 O O . GLN A 1 113 ? -9.454 -8.418 -3.141 1.00 98.06 113 GLN A O 1
ATOM 931 N N . THR A 1 114 ? -8.330 -7.423 -4.793 1.00 98.06 114 THR A N 1
ATOM 932 C CA . THR A 1 114 ? -7.078 -8.165 -4.546 1.00 98.06 114 THR A CA 1
ATOM 933 C C . THR A 1 114 ? -6.575 -8.010 -3.108 1.00 98.06 114 THR A C 1
ATOM 935 O O . THR A 1 114 ? -6.172 -8.994 -2.498 1.00 98.06 114 THR A O 1
ATOM 938 N N . ILE A 1 115 ? -6.624 -6.806 -2.530 1.00 98.50 115 ILE A N 1
ATOM 939 C CA . ILE A 1 115 ? -6.180 -6.562 -1.148 1.00 98.50 115 ILE A CA 1
ATOM 940 C C . ILE A 1 115 ? -7.118 -7.243 -0.145 1.00 98.50 115 ILE A C 1
ATOM 942 O O . ILE A 1 115 ? -6.651 -7.853 0.818 1.00 98.50 115 ILE A O 1
ATOM 946 N N . ILE A 1 116 ? -8.429 -7.202 -0.404 1.00 98.44 116 ILE A N 1
ATOM 947 C CA . ILE A 1 116 ? -9.437 -7.915 0.395 1.00 98.44 116 ILE A CA 1
ATOM 948 C C . ILE A 1 116 ? -9.161 -9.425 0.361 1.00 98.44 116 ILE A C 1
ATOM 950 O O . ILE A 1 116 ? -9.031 -10.054 1.411 1.00 98.44 116 ILE A O 1
ATOM 954 N N . ASN A 1 117 ? -8.974 -9.993 -0.834 1.00 98.00 117 ASN A N 1
ATOM 955 C CA . ASN A 1 117 ? -8.703 -11.419 -1.042 1.00 98.00 117 ASN A CA 1
ATOM 956 C C . ASN A 1 117 ? -7.399 -11.875 -0.368 1.00 98.00 117 ASN A C 1
ATOM 958 O O . ASN A 1 117 ? -7.311 -13.007 0.111 1.00 98.00 117 ASN A O 1
ATOM 962 N N . LEU A 1 118 ? -6.403 -10.987 -0.278 1.00 98.25 118 LEU A N 1
ATOM 963 C CA . LEU A 1 118 ? -5.145 -11.237 0.424 1.00 98.25 118 LEU A CA 1
ATOM 964 C C . LEU A 1 118 ? -5.275 -11.227 1.955 1.00 98.25 118 LEU A C 1
ATOM 966 O O . LEU A 1 118 ? -4.283 -11.510 2.623 1.00 98.25 118 LEU A O 1
ATOM 970 N N . GLY A 1 119 ? -6.460 -10.967 2.519 1.00 98.19 119 GLY A N 1
ATOM 971 C CA . GLY A 1 119 ? -6.719 -11.057 3.961 1.00 98.19 119 GLY A CA 1
ATOM 972 C C . GLY A 1 119 ? -6.474 -9.754 4.721 1.00 98.19 119 GLY A C 1
ATOM 973 O O . GLY A 1 119 ? -6.086 -9.787 5.886 1.00 98.19 119 GLY A O 1
ATOM 974 N N . PHE A 1 120 ? -6.659 -8.593 4.080 1.00 98.56 120 PHE A N 1
ATOM 975 C CA . PHE A 1 120 ? -6.397 -7.310 4.741 1.00 98.56 120 PHE A CA 1
ATOM 976 C C . PHE A 1 120 ? -7.324 -7.057 5.933 1.00 98.56 120 PHE A C 1
ATOM 978 O O . PHE A 1 120 ? -6.863 -6.574 6.962 1.00 98.56 120 PHE A O 1
ATOM 985 N N . MET A 1 121 ? -8.598 -7.457 5.844 1.00 97.56 121 MET A N 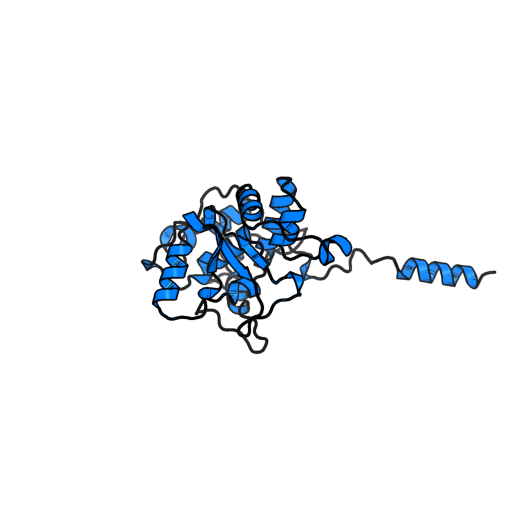1
ATOM 986 C CA . MET A 1 121 ? -9.515 -7.369 6.988 1.00 97.56 121 MET A CA 1
ATOM 987 C C . MET A 1 121 ? -9.084 -8.250 8.155 1.00 97.56 121 MET A C 1
ATOM 989 O O . MET A 1 121 ? -9.087 -7.782 9.289 1.00 97.56 121 MET A O 1
ATOM 993 N N . ASP A 1 122 ? -8.607 -9.467 7.877 1.00 97.81 122 ASP A N 1
ATOM 994 C CA . ASP A 1 122 ? -8.075 -10.355 8.914 1.00 97.81 122 ASP A CA 1
ATOM 995 C C . ASP A 1 122 ? -6.899 -9.689 9.652 1.00 97.81 122 ASP A C 1
ATOM 997 O O . ASP A 1 122 ? -6.762 -9.828 10.870 1.00 97.81 122 ASP A O 1
ATOM 1001 N N . TYR A 1 123 ? -6.057 -8.935 8.934 1.00 98.50 123 TYR A N 1
ATOM 1002 C CA . TYR A 1 123 ? -4.975 -8.152 9.531 1.00 98.50 123 TYR A CA 1
ATOM 1003 C C . TYR A 1 123 ? -5.490 -6.999 10.392 1.00 98.50 123 TYR A C 1
ATOM 1005 O O . TYR A 1 123 ? -5.082 -6.886 11.548 1.00 98.50 123 TYR A O 1
ATOM 1013 N N . VAL A 1 124 ? -6.394 -6.173 9.859 1.00 98.50 124 VAL A N 1
ATOM 1014 C CA . VAL A 1 124 ? -6.980 -5.030 10.581 1.00 98.50 124 VAL A CA 1
ATOM 1015 C C . VAL A 1 124 ? -7.632 -5.501 11.884 1.00 98.50 124 VAL A C 1
ATOM 1017 O O . VAL A 1 124 ? -7.359 -4.941 12.944 1.00 98.50 124 VAL A O 1
ATOM 1020 N N . ASP A 1 125 ? -8.413 -6.581 11.833 1.00 98.12 125 ASP A N 1
ATOM 1021 C CA . ASP A 1 125 ? -9.064 -7.161 13.010 1.00 98.12 125 ASP A CA 1
ATOM 1022 C C . ASP A 1 125 ? -8.063 -7.762 14.002 1.00 98.12 125 ASP A C 1
ATOM 1024 O O . ASP A 1 125 ? -8.289 -7.720 15.213 1.00 98.12 125 ASP A O 1
ATOM 1028 N N . THR A 1 126 ? -6.946 -8.309 13.514 1.00 97.88 126 THR A N 1
ATOM 1029 C CA . THR A 1 126 ? -5.870 -8.810 14.379 1.00 97.88 126 THR A CA 1
ATOM 1030 C C . THR A 1 126 ? -5.215 -7.668 15.153 1.00 97.88 126 THR A C 1
ATOM 1032 O O . THR A 1 126 ? -5.084 -7.778 16.369 1.00 97.88 126 THR A O 1
ATOM 1035 N N . VAL A 1 127 ? -4.872 -6.557 14.489 1.00 98.06 127 VAL A N 1
ATOM 1036 C CA . VAL A 1 127 ? -4.308 -5.363 15.151 1.00 98.06 127 VAL A CA 1
ATOM 1037 C C . VAL A 1 127 ? -5.319 -4.765 16.132 1.00 98.06 127 VAL A C 1
ATOM 1039 O O . VAL A 1 127 ? -4.972 -4.456 17.269 1.00 98.06 127 VAL A O 1
ATOM 1042 N N . ARG A 1 128 ? -6.596 -4.667 15.737 1.00 97.50 128 ARG A N 1
ATOM 1043 C CA . ARG A 1 128 ? -7.667 -4.151 16.604 1.00 97.50 128 ARG A CA 1
ATOM 1044 C C . ARG A 1 128 ? -7.758 -4.926 17.921 1.00 97.50 128 ARG A C 1
ATOM 1046 O O . ARG A 1 128 ? -7.885 -4.326 18.983 1.00 97.50 128 ARG A O 1
ATOM 1053 N N . LYS A 1 129 ? -7.635 -6.256 17.868 1.00 97.56 129 LYS A N 1
ATOM 1054 C CA . LYS A 1 129 ? -7.674 -7.129 19.054 1.00 97.56 129 LYS A CA 1
ATOM 1055 C C . LYS A 1 129 ? -6.483 -6.957 19.994 1.00 97.56 129 LYS A C 1
ATOM 1057 O O . LYS A 1 129 ? -6.597 -7.350 21.150 1.00 97.56 129 LYS A O 1
ATOM 1062 N N . THR A 1 130 ? -5.367 -6.383 19.543 1.00 96.62 130 THR A N 1
ATOM 1063 C CA . THR A 1 130 ? -4.231 -6.100 20.432 1.00 96.62 130 THR A CA 1
ATOM 1064 C C . THR A 1 130 ? -4.367 -4.780 21.185 1.00 96.62 130 THR A C 1
ATOM 1066 O O . THR A 1 130 ? -3.516 -4.486 22.017 1.00 96.62 130 THR A O 1
ATOM 1069 N N . GLY A 1 131 ? -5.406 -3.980 20.908 1.00 96.25 131 GLY A N 1
ATOM 1070 C CA . GLY A 1 131 ? -5.615 -2.669 21.535 1.00 96.25 131 GLY A CA 1
ATOM 1071 C C . GLY A 1 131 ? -4.683 -1.569 21.016 1.00 96.25 131 GLY A C 1
ATOM 1072 O O . GLY A 1 131 ? -4.613 -0.490 21.598 1.00 96.25 131 GLY A O 1
ATOM 1073 N N . GLU A 1 132 ? -3.958 -1.827 19.927 1.00 95.06 132 GLU A N 1
ATOM 1074 C CA . GLU A 1 132 ? -3.088 -0.838 19.296 1.00 95.06 132 GLU A CA 1
ATOM 1075 C C . GLU A 1 132 ? -3.926 0.183 18.519 1.00 95.06 132 GLU A C 1
ATOM 1077 O O . GLU A 1 132 ? -4.810 -0.185 17.746 1.00 95.06 132 GLU A O 1
ATOM 1082 N N . SER A 1 133 ? -3.626 1.474 18.672 1.00 95.56 133 SER A N 1
ATOM 1083 C CA . SER A 1 133 ? -4.328 2.529 17.927 1.00 95.56 133 SER A CA 1
ATOM 1084 C C . SER A 1 133 ? -3.847 2.638 16.480 1.00 95.56 133 SER A C 1
ATOM 1086 O O . SER A 1 133 ? -4.631 2.889 15.565 1.00 95.56 133 SER A O 1
ATOM 1088 N N . LYS A 1 134 ? -2.545 2.437 16.247 1.00 96.88 134 LYS A N 1
ATOM 1089 C CA . LYS A 1 134 ? -1.945 2.467 14.910 1.00 96.88 134 LYS A CA 1
ATOM 1090 C C . LYS A 1 134 ? -2.194 1.161 14.171 1.00 96.88 134 LYS A C 1
ATOM 1092 O O . LYS A 1 134 ? -1.905 0.092 14.695 1.00 96.88 134 LYS A O 1
ATOM 1097 N N . LEU A 1 135 ? -2.545 1.252 12.890 1.00 98.00 135 LEU A N 1
ATOM 1098 C CA . LEU A 1 135 ? -2.653 0.081 12.018 1.00 98.00 135 LEU A CA 1
ATOM 1099 C C . LEU A 1 135 ? -1.296 -0.607 11.792 1.00 98.00 135 LEU A C 1
ATOM 1101 O O . LEU A 1 135 ? -1.238 -1.809 11.548 1.00 98.00 135 LEU A O 1
ATOM 1105 N N . PHE A 1 136 ? -0.190 0.139 11.881 1.00 97.75 136 PHE A N 1
ATOM 1106 C CA . PHE A 1 136 ? 1.176 -0.390 11.804 1.00 97.75 136 PHE A CA 1
ATOM 1107 C C . PHE A 1 136 ? 1.996 0.022 13.043 1.00 97.75 136 PHE A C 1
ATOM 1109 O O . PHE A 1 136 ? 2.815 0.943 12.955 1.00 97.75 136 PHE A O 1
ATOM 1116 N N . PRO A 1 137 ? 1.837 -0.663 14.194 1.00 95.69 137 PRO A N 1
ATOM 1117 C CA . PRO A 1 137 ? 2.425 -0.246 15.479 1.00 95.69 137 PRO A CA 1
ATOM 1118 C C . PRO A 1 137 ? 3.955 -0.106 15.463 1.00 95.69 137 PRO A C 1
ATOM 1120 O O . PRO A 1 137 ? 4.543 0.750 16.125 1.00 95.69 137 PRO A O 1
ATOM 1123 N N . MET A 1 138 ? 4.632 -0.900 14.627 1.00 95.19 138 MET A N 1
ATOM 1124 C CA . MET A 1 138 ? 6.091 -0.859 14.474 1.00 95.19 138 MET A CA 1
ATOM 1125 C C . MET A 1 138 ? 6.636 0.405 13.788 1.00 95.19 138 MET A C 1
ATOM 1127 O O . MET A 1 138 ? 7.867 0.568 13.726 1.00 95.19 138 MET A O 1
ATOM 1131 N N . LEU A 1 139 ? 5.765 1.256 13.236 1.00 96.06 139 LEU A N 1
ATOM 1132 C CA . LEU A 1 139 ? 6.112 2.500 12.553 1.00 96.06 139 LEU A CA 1
ATOM 1133 C C . LEU A 1 139 ? 5.872 3.697 13.479 1.00 96.06 139 LEU A C 1
ATOM 1135 O O . LEU A 1 139 ? 4.782 4.269 13.576 1.00 96.06 139 LEU A O 1
ATOM 1139 N N . LYS A 1 140 ? 6.939 4.084 14.177 1.00 92.50 140 LYS A N 1
ATOM 1140 C CA . LYS A 1 140 ? 6.940 5.251 15.059 1.00 92.50 140 LYS A CA 1
ATOM 1141 C C . LYS A 1 140 ? 7.235 6.522 14.250 1.00 92.50 140 LYS A C 1
ATOM 1143 O O . LYS A 1 140 ? 8.122 6.480 13.392 1.00 92.50 140 LYS A O 1
ATOM 1148 N N . PRO A 1 141 ? 6.510 7.625 14.503 1.00 91.12 141 PRO A N 1
ATOM 1149 C CA . PRO A 1 141 ? 6.795 8.897 13.861 1.00 91.12 141 PRO A CA 1
ATOM 1150 C C . PRO A 1 141 ? 8.126 9.447 14.383 1.00 91.12 141 PRO A C 1
ATOM 1152 O O . PRO A 1 141 ? 8.488 9.212 15.536 1.00 91.12 141 PRO A O 1
ATOM 1155 N N . ASP A 1 142 ? 8.854 10.189 13.557 1.00 89.19 142 ASP A N 1
ATOM 1156 C CA . ASP A 1 142 ? 10.004 10.960 14.036 1.00 89.19 142 ASP A CA 1
ATOM 1157 C C . ASP A 1 142 ? 9.628 12.362 14.527 1.00 89.19 142 ASP A C 1
ATOM 1159 O O . ASP A 1 142 ? 8.455 12.731 14.560 1.00 89.19 142 ASP A O 1
ATOM 1163 N N . ARG A 1 143 ? 10.641 13.170 14.864 1.00 88.06 143 ARG A N 1
ATOM 1164 C CA . ARG A 1 143 ? 10.501 14.566 15.315 1.00 88.06 143 ARG A CA 1
ATOM 1165 C C . ARG A 1 143 ? 9.662 15.469 14.391 1.00 88.06 143 ARG A C 1
ATOM 1167 O O . ARG A 1 143 ? 9.103 16.456 14.846 1.00 88.06 143 ARG A O 1
ATOM 1174 N N . HIS A 1 144 ? 9.551 15.141 13.107 1.00 86.25 144 HIS A N 1
ATOM 1175 C CA . HIS A 1 144 ? 8.761 15.830 12.084 1.00 86.25 144 HIS A CA 1
ATOM 1176 C C . HIS A 1 144 ? 7.393 15.171 11.815 1.00 86.25 144 HIS A C 1
ATOM 1178 O O . HIS A 1 144 ? 6.729 15.526 10.837 1.00 86.25 144 HIS A O 1
ATOM 1184 N N . LYS A 1 145 ? 6.971 14.228 12.670 1.00 85.31 145 LYS A N 1
ATOM 1185 C CA . LYS A 1 145 ? 5.742 13.422 12.561 1.00 85.31 145 LYS A CA 1
ATOM 1186 C C . LYS A 1 145 ? 5.682 12.486 11.339 1.00 85.31 145 LYS A C 1
ATOM 1188 O O . LYS A 1 145 ? 4.605 12.021 10.979 1.00 85.31 145 LYS A O 1
ATOM 1193 N N . ASP A 1 146 ? 6.816 12.172 10.709 1.00 89.69 146 ASP A N 1
ATOM 1194 C CA . ASP A 1 146 ? 6.878 11.240 9.574 1.00 89.69 146 ASP A CA 1
ATOM 1195 C C . ASP A 1 146 ? 7.127 9.795 10.062 1.00 89.69 146 ASP A C 1
ATOM 1197 O O . ASP A 1 146 ? 8.120 9.482 10.724 1.00 89.69 146 ASP A O 1
ATOM 1201 N N . SER A 1 147 ? 6.178 8.905 9.762 1.00 93.69 147 SER A N 1
ATOM 1202 C CA . SER A 1 147 ? 6.206 7.476 10.110 1.00 93.69 147 SER A CA 1
ATOM 1203 C C . SER A 1 147 ? 6.787 6.599 8.986 1.00 93.69 147 SER A C 1
ATOM 1205 O O . SER A 1 1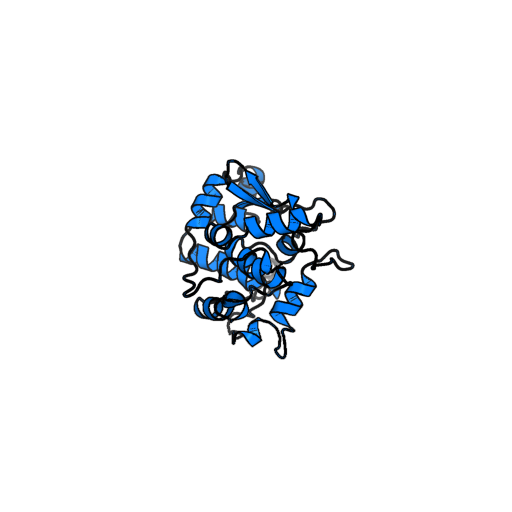47 ? 7.003 5.402 9.179 1.00 93.69 147 SER A O 1
ATOM 1207 N N . ALA A 1 148 ? 7.085 7.166 7.811 1.00 95.88 148 ALA A N 1
ATOM 1208 C CA . ALA A 1 148 ? 7.539 6.440 6.627 1.00 95.88 148 ALA A CA 1
ATOM 1209 C C . ALA A 1 148 ? 9.050 6.182 6.572 1.00 95.88 148 ALA A C 1
ATOM 1211 O O . ALA A 1 148 ? 9.495 5.402 5.730 1.00 95.88 148 ALA A O 1
ATOM 1212 N N . ARG A 1 149 ? 9.876 6.767 7.452 1.00 94.94 149 ARG A N 1
ATOM 1213 C CA . ARG A 1 149 ? 11.342 6.569 7.382 1.00 94.94 149 ARG A CA 1
ATOM 1214 C C . ARG A 1 149 ? 11.753 5.109 7.516 1.00 94.94 149 ARG A C 1
ATOM 1216 O O . ARG A 1 149 ? 12.581 4.645 6.740 1.00 94.94 149 ARG A O 1
ATOM 1223 N N . LYS A 1 150 ? 11.178 4.368 8.469 1.00 96.56 150 LYS A N 1
ATOM 1224 C CA . LYS A 1 150 ? 11.507 2.944 8.665 1.00 96.56 150 LYS A CA 1
ATOM 1225 C C . LYS A 1 150 ? 11.107 2.105 7.450 1.00 96.56 150 LYS A C 1
ATOM 1227 O O . LYS A 1 150 ? 11.875 1.239 7.039 1.00 96.56 150 LYS A O 1
ATOM 1232 N N . LEU A 1 151 ? 9.960 2.412 6.843 1.00 97.88 151 LEU A N 1
ATOM 1233 C CA . LEU A 1 151 ? 9.528 1.824 5.577 1.00 97.88 151 LEU A CA 1
ATOM 1234 C C . LEU A 1 151 ? 10.504 2.162 4.438 1.00 97.88 151 LEU A C 1
ATOM 1236 O O . LEU A 1 151 ? 10.936 1.264 3.722 1.00 97.88 151 LEU A O 1
ATOM 1240 N N . SER A 1 152 ? 10.879 3.436 4.288 1.00 95.69 152 SER A N 1
ATOM 1241 C CA . SER A 1 152 ? 11.808 3.887 3.247 1.00 95.69 152 SER A CA 1
ATOM 1242 C C . SER A 1 152 ? 13.167 3.201 3.370 1.00 95.69 152 SER A C 1
ATOM 1244 O O . SER A 1 152 ? 13.687 2.721 2.367 1.00 95.69 152 SER A O 1
ATOM 1246 N N . ARG A 1 153 ? 13.711 3.088 4.589 1.00 96.56 153 ARG A N 1
ATOM 1247 C CA . ARG A 1 153 ? 14.977 2.386 4.847 1.00 96.56 153 ARG A CA 1
ATOM 1248 C C . ARG A 1 153 ? 14.883 0.906 4.488 1.00 96.56 153 ARG A C 1
ATOM 1250 O O . ARG A 1 153 ? 15.719 0.415 3.740 1.00 96.56 153 ARG A O 1
ATOM 1257 N N . PHE A 1 154 ? 13.838 0.220 4.958 1.00 97.62 154 PHE A N 1
ATOM 1258 C CA . PHE A 1 154 ? 13.574 -1.180 4.607 1.00 97.62 154 PHE A CA 1
ATOM 1259 C C . PHE A 1 154 ? 13.540 -1.390 3.087 1.00 97.62 154 PHE A C 1
ATOM 1261 O O . PHE A 1 154 ? 14.169 -2.299 2.551 1.00 97.62 154 PHE A O 1
ATOM 1268 N N . PHE A 1 155 ? 12.809 -0.531 2.381 1.00 97.75 155 PHE A N 1
ATOM 1269 C CA . PHE A 1 155 ? 12.571 -0.725 0.960 1.00 97.75 155 PHE A CA 1
ATOM 1270 C C . PHE A 1 155 ? 13.775 -0.321 0.094 1.00 97.75 155 PHE A C 1
ATOM 1272 O O . PHE A 1 155 ? 14.074 -0.990 -0.894 1.00 97.75 155 PHE A O 1
ATOM 1279 N N . ASN A 1 156 ? 14.473 0.762 0.459 1.00 96.12 156 ASN A N 1
ATOM 1280 C CA . ASN A 1 156 ? 15.466 1.411 -0.401 1.00 96.12 156 ASN A CA 1
ATOM 1281 C C . ASN A 1 156 ? 16.925 1.258 0.046 1.00 96.12 156 ASN A C 1
ATOM 1283 O O . ASN A 1 156 ? 17.797 1.558 -0.769 1.00 96.12 156 ASN A O 1
ATOM 1287 N N . GLU A 1 157 ? 17.203 0.930 1.309 1.00 95.88 157 GLU A N 1
ATOM 1288 C CA . GLU A 1 157 ? 18.547 1.094 1.890 1.00 95.88 157 GLU A CA 1
ATOM 1289 C C . GLU A 1 157 ? 19.077 -0.154 2.583 1.00 95.88 157 GLU A C 1
ATOM 1291 O O . GLU A 1 157 ? 20.247 -0.466 2.425 1.00 95.88 157 GLU A O 1
ATOM 1296 N N . SER A 1 158 ? 18.257 -0.865 3.357 1.00 96.50 158 SER A N 1
ATOM 1297 C CA . SER A 1 158 ? 18.727 -2.018 4.123 1.00 96.50 158 SER A CA 1
ATOM 1298 C C . SER A 1 158 ? 17.642 -3.071 4.271 1.00 96.50 158 SER A C 1
ATOM 1300 O O . SER A 1 158 ? 16.581 -2.831 4.857 1.00 96.50 158 SER A O 1
ATOM 1302 N N . TYR A 1 159 ? 17.937 -4.260 3.754 1.00 97.38 159 TYR A N 1
ATOM 1303 C CA . TYR A 1 159 ? 17.160 -5.461 4.003 1.00 97.38 159 TYR A CA 1
ATOM 1304 C C . TYR A 1 159 ? 18.082 -6.678 3.949 1.00 97.38 159 TYR A C 1
ATOM 1306 O O . TYR A 1 159 ? 18.674 -6.957 2.909 1.00 97.38 159 TYR A O 1
ATOM 1314 N N . LYS A 1 160 ? 18.217 -7.395 5.073 1.00 95.00 160 LYS A N 1
ATOM 1315 C CA . LYS A 1 160 ? 19.229 -8.454 5.234 1.00 95.00 160 LYS A CA 1
ATOM 1316 C C . LYS A 1 160 ? 20.625 -7.892 4.892 1.00 95.00 160 LYS A C 1
ATOM 1318 O O . LYS A 1 160 ? 20.965 -6.818 5.379 1.00 95.00 160 LYS A O 1
ATOM 1323 N N . SER A 1 161 ? 21.406 -8.578 4.060 1.00 96.88 161 SER A N 1
ATOM 1324 C CA . SER A 1 161 ? 22.721 -8.141 3.571 1.00 96.88 161 SER A CA 1
ATOM 1325 C C . SER A 1 161 ? 22.669 -7.257 2.311 1.00 96.88 161 SER A C 1
ATOM 1327 O O . SER A 1 161 ? 23.708 -7.007 1.712 1.00 96.88 161 SER A O 1
ATOM 1329 N N . TYR A 1 162 ? 21.481 -6.811 1.883 1.00 98.00 162 TYR A N 1
ATOM 1330 C CA . TYR A 1 162 ? 21.268 -6.081 0.628 1.00 98.00 162 TYR A CA 1
ATOM 1331 C C . TYR A 1 162 ? 20.957 -4.604 0.869 1.00 98.00 162 TYR A C 1
ATOM 1333 O O . TYR A 1 162 ? 20.458 -4.217 1.935 1.00 98.00 162 TYR A O 1
ATOM 1341 N N . ASN A 1 163 ? 21.151 -3.788 -0.172 1.00 96.31 163 ASN A N 1
ATOM 1342 C CA . ASN A 1 163 ? 20.871 -2.350 -0.173 1.00 96.31 163 ASN A CA 1
ATOM 1343 C C . ASN A 1 163 ? 19.363 -2.043 -0.321 1.00 96.31 163 ASN A C 1
ATOM 1345 O O . ASN A 1 163 ? 18.933 -1.271 -1.186 1.00 96.31 163 ASN A O 1
ATOM 1349 N N . GLY A 1 164 ? 18.550 -2.666 0.535 1.00 97.50 164 GLY A N 1
ATOM 1350 C CA . GLY A 1 164 ? 17.091 -2.577 0.571 1.00 97.50 164 GLY A CA 1
ATOM 1351 C C . GLY A 1 164 ? 16.385 -3.731 -0.139 1.00 97.50 164 GLY A C 1
ATOM 1352 O O . GLY A 1 164 ? 16.997 -4.531 -0.845 1.00 97.50 164 GLY A O 1
ATOM 1353 N N . LEU A 1 165 ? 15.062 -3.800 0.037 1.00 98.00 165 LEU A N 1
ATOM 1354 C CA . LEU A 1 165 ? 14.223 -4.831 -0.584 1.00 98.00 165 LEU A CA 1
ATOM 1355 C C . LEU A 1 165 ? 14.360 -4.858 -2.115 1.00 98.00 165 LEU A C 1
ATOM 1357 O O . LEU A 1 165 ? 14.369 -5.933 -2.704 1.00 98.00 165 LEU A O 1
ATOM 1361 N N . LEU A 1 166 ? 14.481 -3.693 -2.764 1.00 97.31 166 LEU A N 1
ATOM 1362 C CA . LEU A 1 166 ? 14.637 -3.620 -4.224 1.00 97.31 166 LEU A CA 1
ATOM 1363 C C . LEU A 1 166 ? 15.866 -4.389 -4.720 1.00 97.31 166 LEU A C 1
ATOM 1365 O O . LEU A 1 166 ? 15.772 -5.127 -5.697 1.00 97.31 166 LEU A O 1
ATOM 1369 N N . ASP A 1 167 ? 16.991 -4.211 -4.031 1.00 97.62 167 ASP A N 1
ATOM 1370 C CA . ASP A 1 167 ? 18.252 -4.878 -4.346 1.00 97.62 167 ASP A CA 1
ATOM 1371 C C . ASP A 1 167 ? 18.138 -6.387 -4.101 1.00 97.62 167 ASP A C 1
ATOM 1373 O O . ASP A 1 167 ? 18.422 -7.185 -4.990 1.00 97.62 167 ASP A O 1
ATOM 1377 N N . TYR A 1 168 ? 17.562 -6.772 -2.956 1.00 98.06 168 TYR A N 1
ATOM 1378 C CA . TYR A 1 168 ? 17.268 -8.171 -2.635 1.00 98.06 168 TYR A CA 1
ATOM 1379 C C . TYR A 1 168 ? 16.421 -8.879 -3.706 1.00 98.06 168 TYR A C 1
ATOM 1381 O O . TYR A 1 168 ? 16.665 -10.038 -4.028 1.00 98.06 168 TYR A O 1
ATOM 1389 N N . CYS A 1 169 ? 15.444 -8.181 -4.292 1.00 96.81 169 CYS A N 1
ATOM 1390 C CA . CYS A 1 169 ? 14.574 -8.738 -5.331 1.00 96.81 169 CYS A CA 1
ATOM 1391 C C . CYS A 1 169 ? 15.206 -8.720 -6.738 1.00 96.81 169 CYS A C 1
ATOM 1393 O O . CYS A 1 169 ? 14.550 -9.101 -7.708 1.00 96.81 169 CYS A O 1
ATOM 1395 N N . GLY A 1 170 ? 16.432 -8.212 -6.904 1.00 96.94 170 GLY A N 1
ATOM 1396 C CA . GLY A 1 170 ? 17.053 -8.049 -8.223 1.00 96.94 170 GLY A CA 1
ATOM 1397 C C . GLY A 1 170 ? 16.338 -7.017 -9.110 1.00 96.94 170 GLY A C 1
ATOM 1398 O O . GLY A 1 170 ? 16.298 -7.158 -10.342 1.00 96.94 170 GLY A O 1
ATOM 1399 N N . VAL A 1 171 ? 15.728 -5.995 -8.498 1.00 97.12 171 VAL A N 1
ATOM 1400 C CA . VAL A 1 171 ? 15.090 -4.870 -9.196 1.00 97.12 171 VAL A CA 1
ATOM 1401 C C . VAL A 1 171 ? 16.111 -3.758 -9.413 1.00 97.12 171 VAL A C 1
ATOM 1403 O O . VAL A 1 171 ? 16.644 -3.170 -8.472 1.00 97.12 171 VAL A O 1
ATOM 1406 N N . LYS A 1 172 ? 16.350 -3.403 -10.680 1.00 94.75 172 LYS A N 1
ATOM 1407 C CA . LYS A 1 172 ? 17.301 -2.342 -11.035 1.00 94.75 172 LYS A CA 1
ATOM 1408 C C . LYS A 1 172 ? 16.795 -0.979 -10.550 1.00 94.75 172 LYS A C 1
ATOM 1410 O O . LYS A 1 172 ? 15.840 -0.431 -11.102 1.00 94.75 172 LYS A O 1
ATOM 1415 N N . LYS A 1 173 ? 17.469 -0.422 -9.539 1.00 92.81 173 LYS A N 1
ATOM 1416 C CA . LYS A 1 173 ? 17.098 0.836 -8.867 1.00 92.81 173 LYS A CA 1
ATOM 1417 C C . LYS A 1 173 ? 17.224 2.073 -9.759 1.00 92.81 173 LYS A C 1
ATOM 1419 O O . LYS A 1 173 ? 16.365 2.945 -9.700 1.00 92.81 173 LYS A O 1
ATOM 1424 N N . HIS A 1 174 ? 18.274 2.166 -10.571 1.00 93.12 174 HIS A N 1
ATOM 1425 C CA . HIS A 1 174 ? 18.508 3.303 -11.467 1.00 93.12 174 HIS A CA 1
ATOM 1426 C C . HIS A 1 174 ? 18.178 2.913 -12.909 1.00 93.12 174 HIS A C 1
ATOM 1428 O O . HIS A 1 174 ? 18.691 1.921 -13.427 1.00 93.12 174 HIS A O 1
ATOM 1434 N N . THR A 1 175 ? 17.314 3.690 -13.552 1.00 89.88 175 THR A N 1
ATOM 1435 C CA . THR A 1 175 ? 16.894 3.492 -14.944 1.00 89.88 175 THR A CA 1
ATOM 1436 C C . THR A 1 175 ? 17.122 4.778 -15.741 1.00 89.88 175 THR A C 1
ATOM 1438 O O . THR A 1 175 ? 17.228 5.841 -15.124 1.00 89.88 175 THR A O 1
ATOM 1441 N N . PRO A 1 176 ? 17.141 4.725 -17.085 1.00 87.50 176 PRO A N 1
ATOM 1442 C CA . PRO A 1 176 ? 17.297 5.927 -17.911 1.00 87.50 176 PRO A CA 1
ATOM 1443 C C . PRO A 1 176 ? 16.232 7.004 -17.656 1.00 87.50 176 PRO A C 1
ATOM 1445 O O . PRO A 1 176 ? 16.502 8.187 -17.817 1.00 87.50 176 PRO A O 1
ATOM 1448 N N . ILE A 1 177 ? 15.033 6.606 -17.220 1.00 84.81 177 ILE A N 1
ATOM 1449 C CA . ILE A 1 177 ? 13.894 7.509 -16.990 1.00 84.81 177 ILE A CA 1
ATOM 1450 C C . ILE A 1 177 ? 13.721 7.914 -15.517 1.00 84.81 177 ILE A C 1
ATOM 1452 O O . ILE A 1 177 ? 12.761 8.601 -15.170 1.00 84.81 177 ILE A O 1
ATOM 1456 N N . GLY A 1 178 ? 14.624 7.479 -14.630 1.00 89.44 178 GLY A N 1
ATOM 1457 C CA . GLY A 1 178 ? 14.598 7.839 -13.214 1.00 89.44 178 GLY A CA 1
ATOM 1458 C C . GLY A 1 178 ? 14.900 6.691 -12.255 1.00 89.44 178 GLY A C 1
ATOM 1459 O O . GLY A 1 178 ? 15.282 5.580 -12.639 1.00 89.44 178 GLY A O 1
ATOM 1460 N N . LYS A 1 179 ? 14.712 6.964 -10.963 1.00 93.12 179 LYS A N 1
ATOM 1461 C CA . LYS A 1 179 ? 15.036 6.041 -9.868 1.00 93.12 179 LYS A CA 1
ATOM 1462 C C . LYS A 1 179 ? 13.789 5.345 -9.332 1.00 93.12 179 LYS A C 1
ATOM 1464 O O . LYS A 1 179 ? 12.794 6.004 -9.029 1.00 93.12 179 LYS A O 1
ATOM 1469 N N . LYS A 1 180 ? 13.867 4.029 -9.140 1.00 95.81 180 LYS A N 1
ATOM 1470 C CA . LYS A 1 180 ? 12.854 3.238 -8.439 1.00 95.81 180 LYS A CA 1
ATOM 1471 C C . LYS A 1 180 ? 13.059 3.338 -6.930 1.00 95.81 180 LYS A C 1
ATOM 1473 O O . LYS A 1 180 ? 14.165 3.140 -6.429 1.00 95.81 180 LYS A O 1
ATOM 1478 N N . VAL A 1 181 ? 11.989 3.676 -6.219 1.00 96.50 181 VAL A N 1
ATOM 1479 C CA . VAL A 1 181 ? 11.910 3.719 -4.748 1.00 96.50 181 VAL A CA 1
ATOM 1480 C C . VAL A 1 181 ? 10.503 3.335 -4.304 1.00 96.50 181 VAL A C 1
ATOM 1482 O O . VAL A 1 181 ? 9.643 3.104 -5.143 1.00 96.50 181 VAL A O 1
ATOM 1485 N N . PHE A 1 182 ? 10.208 3.358 -3.004 1.00 97.31 182 PHE A N 1
ATOM 1486 C CA . PHE A 1 182 ? 8.850 3.089 -2.514 1.00 97.31 182 PHE A CA 1
ATOM 1487 C C . PHE A 1 182 ? 7.762 3.943 -3.207 1.00 97.31 182 PHE A C 1
ATOM 1489 O O . PHE A 1 182 ? 6.718 3.431 -3.597 1.00 97.31 182 PHE A O 1
ATOM 1496 N N . HIS A 1 183 ? 8.013 5.237 -3.452 1.00 95.38 183 HIS A N 1
ATOM 1497 C CA . HIS A 1 183 ? 7.060 6.108 -4.160 1.00 95.38 183 HIS A CA 1
ATOM 1498 C C . HIS A 1 183 ? 6.768 5.677 -5.610 1.00 95.38 183 HIS A C 1
ATOM 1500 O O . HIS A 1 183 ? 5.748 6.071 -6.172 1.00 95.38 183 HIS A O 1
ATOM 1506 N N . SER A 1 184 ? 7.615 4.838 -6.214 1.00 97.00 184 SER A N 1
ATOM 1507 C CA . SER A 1 184 ? 7.376 4.290 -7.549 1.00 97.00 184 SER A CA 1
ATOM 1508 C C . SER A 1 184 ? 6.112 3.438 -7.626 1.00 97.00 184 SER A C 1
ATOM 1510 O O . SER A 1 184 ? 5.544 3.355 -8.709 1.00 97.00 184 SER A O 1
ATOM 1512 N N . PHE A 1 185 ? 5.600 2.879 -6.521 1.00 98.00 185 PHE A N 1
ATOM 1513 C CA . PHE A 1 185 ? 4.295 2.202 -6.524 1.00 98.00 185 PHE A CA 1
ATOM 1514 C C . PHE A 1 185 ? 3.162 3.135 -6.961 1.00 98.00 185 PHE A C 1
ATOM 1516 O O . PHE A 1 185 ? 2.376 2.779 -7.833 1.00 98.00 185 PHE A O 1
ATOM 1523 N N . ARG A 1 186 ? 3.148 4.377 -6.463 1.00 95.75 186 ARG A N 1
ATOM 1524 C CA . ARG A 1 186 ? 2.172 5.386 -6.892 1.00 95.75 186 ARG A CA 1
ATOM 1525 C C . ARG A 1 186 ? 2.315 5.730 -8.374 1.00 95.75 186 ARG A C 1
ATOM 1527 O O . ARG A 1 186 ? 1.314 5.825 -9.076 1.00 95.75 186 ARG A O 1
ATOM 1534 N N . HIS A 1 187 ? 3.545 5.910 -8.860 1.00 95.06 187 HIS A N 1
ATOM 1535 C CA . HIS A 1 187 ? 3.780 6.131 -10.292 1.00 95.06 187 HIS A CA 1
ATOM 1536 C C . HIS A 1 187 ? 3.331 4.934 -11.132 1.00 95.06 187 HIS A C 1
ATOM 1538 O O . HIS A 1 187 ? 2.823 5.127 -12.229 1.00 95.06 187 HIS A O 1
ATOM 1544 N N . THR A 1 188 ? 3.481 3.721 -10.601 1.00 97.25 188 THR A N 1
ATOM 1545 C CA . THR A 1 188 ? 3.035 2.482 -11.246 1.00 97.25 188 THR A CA 1
ATOM 1546 C C . THR A 1 188 ? 1.519 2.450 -11.368 1.00 97.25 188 THR A C 1
ATOM 1548 O O . THR A 1 188 ? 1.038 2.251 -12.476 1.00 97.25 188 THR A O 1
ATOM 1551 N N . LEU A 1 189 ? 0.775 2.752 -10.293 1.00 97.62 189 LEU A N 1
ATOM 1552 C CA . LEU A 1 189 ? -0.686 2.887 -10.348 1.00 97.62 189 LEU A CA 1
ATOM 1553 C C . LEU A 1 189 ? -1.107 3.904 -11.414 1.00 97.62 189 LEU A C 1
ATOM 1555 O O . LEU A 1 189 ? -1.865 3.574 -12.315 1.00 97.62 189 LEU A O 1
ATOM 1559 N N . ILE A 1 190 ? -0.585 5.133 -11.331 1.00 95.62 190 ILE A N 1
ATOM 1560 C CA . ILE A 1 190 ? -0.952 6.227 -12.244 1.00 95.62 190 ILE A CA 1
ATOM 1561 C C . ILE A 1 190 ? -0.630 5.865 -13.697 1.00 95.62 190 ILE A C 1
ATOM 1563 O O . ILE A 1 190 ? -1.411 6.170 -14.596 1.00 95.62 190 ILE A O 1
ATOM 1567 N N . ASN A 1 191 ? 0.527 5.246 -13.943 1.00 95.19 191 ASN A N 1
ATOM 1568 C CA . ASN A 1 191 ? 0.918 4.833 -15.283 1.00 95.19 191 ASN A CA 1
ATOM 1569 C C . ASN A 1 191 ? 0.009 3.715 -15.802 1.00 95.19 191 ASN A C 1
ATOM 1571 O O . ASN A 1 191 ? -0.516 3.845 -16.902 1.00 95.19 191 ASN A O 1
ATOM 1575 N N . GLN A 1 192 ? -0.219 2.667 -15.009 1.00 97.38 192 GLN A N 1
ATOM 1576 C CA . GLN A 1 192 ? -1.067 1.539 -15.396 1.00 97.38 192 GLN A CA 1
ATOM 1577 C C . GLN A 1 192 ? -2.504 1.987 -15.679 1.00 97.38 192 GLN A C 1
ATOM 1579 O O . GLN A 1 192 ? -3.061 1.630 -16.712 1.00 97.38 192 GLN A O 1
ATOM 1584 N N . TRP A 1 193 ? -3.054 2.859 -14.830 1.00 97.25 193 TRP A N 1
ATOM 1585 C CA . TRP A 1 193 ? -4.375 3.464 -15.011 1.00 97.25 193 TRP A CA 1
ATOM 1586 C C . TRP A 1 193 ? -4.506 4.172 -16.363 1.00 97.25 193 TRP A C 1
ATOM 1588 O O . TRP A 1 193 ? -5.486 3.987 -17.083 1.00 97.25 193 TRP A O 1
ATOM 1598 N N . LYS A 1 194 ? -3.481 4.950 -16.745 1.00 95.25 194 LYS A N 1
ATOM 1599 C CA . LYS A 1 194 ? -3.427 5.621 -18.052 1.00 95.25 194 LYS A CA 1
ATOM 1600 C C . LYS A 1 194 ? -3.318 4.630 -19.209 1.00 95.25 194 LYS A C 1
ATOM 1602 O O . LYS A 1 194 ? -4.016 4.801 -20.202 1.00 95.25 194 LYS A O 1
ATOM 1607 N N . GLN A 1 195 ? -2.459 3.615 -19.098 1.00 95.81 195 GLN A N 1
ATOM 1608 C CA . GLN A 1 195 ? -2.283 2.612 -20.156 1.00 95.81 195 GLN A CA 1
ATOM 1609 C C . GLN A 1 195 ? -3.558 1.787 -20.383 1.00 95.81 195 GLN A C 1
ATOM 1611 O O . GLN A 1 195 ? -3.885 1.470 -21.523 1.00 95.81 195 GLN A O 1
ATOM 1616 N N . GLN A 1 196 ? -4.319 1.515 -19.320 1.00 97.19 196 GLN A N 1
ATOM 1617 C CA . GLN A 1 196 ? -5.609 0.822 -19.382 1.00 97.19 196 GLN A CA 1
ATOM 1618 C C . GLN A 1 196 ? -6.792 1.743 -19.721 1.00 97.19 196 GLN A C 1
ATOM 1620 O O . GLN A 1 196 ? -7.921 1.270 -19.795 1.00 97.19 196 GLN A O 1
ATOM 1625 N N . ARG A 1 197 ? -6.539 3.037 -19.978 1.00 96.88 197 ARG A N 1
ATOM 1626 C CA . ARG A 1 197 ? -7.544 4.036 -20.390 1.00 96.88 197 ARG A CA 1
ATOM 1627 C C . ARG A 1 197 ? -8.743 4.132 -19.434 1.00 96.88 197 ARG A C 1
ATOM 1629 O O . ARG A 1 197 ? -9.866 4.357 -19.875 1.00 96.88 197 ARG A O 1
ATOM 1636 N N . LEU A 1 198 ? -8.489 3.967 -18.138 1.00 96.81 198 LEU A N 1
ATOM 1637 C CA . LEU A 1 198 ? -9.492 4.117 -17.084 1.00 96.81 198 LEU A CA 1
ATOM 1638 C C . LEU A 1 198 ? -9.795 5.603 -16.815 1.00 96.81 198 LEU A C 1
ATOM 1640 O O . LEU A 1 198 ? -9.002 6.483 -17.176 1.00 96.81 198 LEU A O 1
ATOM 1644 N N . ASP A 1 199 ? -10.915 5.891 -16.148 1.00 95.38 199 ASP A N 1
ATOM 1645 C CA . ASP A 1 199 ? -11.399 7.261 -15.946 1.00 95.38 199 ASP A CA 1
ATOM 1646 C C . ASP A 1 199 ? -10.376 8.132 -15.189 1.00 95.38 199 ASP A C 1
ATOM 1648 O O . ASP A 1 199 ? -9.980 7.865 -14.049 1.00 95.38 199 ASP A O 1
ATOM 1652 N N . SER A 1 200 ? -9.914 9.200 -15.844 1.00 92.25 200 SER A N 1
ATOM 1653 C CA . SER A 1 200 ? -8.883 10.084 -15.296 1.00 92.25 200 SER A CA 1
ATOM 1654 C C . SER A 1 200 ? -9.371 10.983 -14.153 1.00 92.25 200 SER A C 1
ATOM 1656 O O . SER A 1 200 ? -8.557 11.414 -13.333 1.00 92.25 200 SER A O 1
ATOM 1658 N N . SER A 1 201 ? -10.670 11.269 -14.089 1.00 91.19 201 SER A N 1
ATOM 1659 C CA . SER A 1 201 ? -11.302 12.057 -13.030 1.00 91.19 201 SER A CA 1
ATOM 1660 C C . SER A 1 201 ? -11.363 11.245 -11.738 1.00 91.19 201 SER A C 1
ATOM 1662 O O . SER A 1 201 ? -10.946 11.741 -10.691 1.00 91.19 201 SER A O 1
ATOM 1664 N N . ILE A 1 202 ? -11.714 9.958 -11.827 1.00 94.00 202 ILE A N 1
ATOM 1665 C CA . ILE A 1 202 ? -11.648 9.035 -10.684 1.00 94.00 202 ILE A CA 1
ATOM 1666 C C . ILE A 1 202 ? -10.197 8.856 -10.203 1.00 94.00 202 ILE A C 1
ATOM 1668 O O . ILE A 1 202 ? -9.928 8.895 -8.999 1.00 94.00 202 ILE A O 1
ATOM 1672 N N . LEU A 1 203 ? -9.222 8.750 -11.118 1.00 93.38 203 LEU A N 1
ATOM 1673 C CA . LEU A 1 203 ? -7.804 8.696 -10.735 1.00 93.38 203 LEU A CA 1
ATOM 1674 C C . LEU A 1 203 ? -7.359 9.938 -9.956 1.00 93.38 203 LEU A C 1
ATOM 1676 O O . LEU A 1 203 ? -6.560 9.810 -9.027 1.00 93.38 203 LEU A O 1
ATOM 1680 N N . LYS A 1 204 ? -7.826 11.139 -10.323 1.00 89.50 204 LYS A N 1
ATOM 1681 C CA . LYS A 1 204 ? -7.489 12.373 -9.591 1.00 89.50 204 LYS A CA 1
ATOM 1682 C C . LYS A 1 204 ? -7.981 12.301 -8.147 1.00 89.50 204 LYS A C 1
ATOM 1684 O O . LYS A 1 204 ? -7.187 12.599 -7.251 1.00 89.50 204 LYS A O 1
ATOM 1689 N N . GLN A 1 205 ? -9.210 11.820 -7.936 1.00 90.81 205 GLN A N 1
ATOM 1690 C CA . GLN A 1 205 ? -9.775 11.590 -6.606 1.00 90.81 205 GLN A CA 1
ATOM 1691 C C . GLN A 1 205 ? -8.948 10.555 -5.830 1.00 90.81 205 GLN A C 1
ATOM 1693 O O . GLN A 1 205 ? -8.452 10.867 -4.754 1.00 90.81 205 GLN A O 1
ATOM 1698 N N . ILE A 1 206 ? -8.659 9.374 -6.392 1.00 91.69 206 ILE A N 1
ATOM 1699 C CA . ILE A 1 206 ? -7.842 8.334 -5.721 1.00 91.69 206 ILE A CA 1
ATOM 1700 C C . ILE A 1 206 ? -6.430 8.840 -5.394 1.00 91.69 206 ILE A C 1
ATOM 1702 O O . ILE A 1 206 ? -5.889 8.601 -4.306 1.00 91.69 206 ILE A O 1
ATOM 1706 N N . ALA A 1 207 ? -5.811 9.563 -6.325 1.00 87.44 207 ALA A N 1
ATOM 1707 C CA . ALA A 1 207 ? -4.469 10.086 -6.154 1.00 87.44 207 ALA A CA 1
ATOM 1708 C C . ALA A 1 207 ? -4.429 11.266 -5.163 1.00 87.44 207 ALA A C 1
ATOM 1710 O O . ALA A 1 207 ? -3.366 11.514 -4.586 1.00 87.44 207 ALA A O 1
ATOM 1711 N N . GLY A 1 208 ? -5.526 11.990 -4.934 1.00 83.69 208 GLY A N 1
ATOM 1712 C CA . GLY A 1 208 ? -5.502 13.249 -4.185 1.00 83.69 208 GLY A CA 1
ATOM 1713 C C . GLY A 1 208 ? -4.665 14.307 -4.913 1.00 83.69 208 GLY A C 1
ATOM 1714 O O . GLY A 1 208 ? -3.729 14.887 -4.346 1.00 83.69 208 GLY A O 1
ATOM 1715 N N . HIS A 1 209 ? -4.903 14.446 -6.220 1.00 80.88 209 HIS A N 1
ATOM 1716 C CA . HIS A 1 209 ? -4.351 15.517 -7.050 1.00 80.88 209 HIS A CA 1
ATOM 1717 C C . HIS A 1 209 ? -5.397 16.621 -7.213 1.00 80.88 209 HIS A C 1
ATOM 1719 O O . HIS A 1 209 ? -6.557 16.315 -7.456 1.00 80.88 209 HIS A O 1
ATOM 1725 N N . SER A 1 210 ? -4.977 17.886 -7.142 1.00 64.88 210 SER A N 1
ATOM 1726 C CA . SER A 1 210 ? -5.789 18.998 -7.644 1.00 64.88 210 SER A CA 1
ATOM 1727 C C . SER A 1 210 ? -6.052 18.805 -9.135 1.00 64.88 210 SER A C 1
ATOM 1729 O O . SER A 1 210 ? -5.156 18.371 -9.878 1.00 64.88 210 SER A O 1
ATOM 1731 N N . SER A 1 211 ? -7.258 19.115 -9.589 1.00 57.44 211 SER A N 1
ATOM 1732 C CA . SER A 1 211 ? -7.499 19.261 -11.013 1.00 57.44 211 SER A CA 1
ATOM 1733 C C . SER A 1 211 ? -6.832 20.548 -11.516 1.00 57.44 211 SER A C 1
ATOM 1735 O O . SER A 1 211 ? -6.461 21.446 -10.763 1.00 57.44 211 SER A O 1
ATOM 1737 N N . SER A 1 212 ? -6.571 20.607 -12.819 1.00 55.47 212 SER A N 1
ATOM 1738 C CA . SER A 1 212 ? -6.079 21.828 -13.466 1.00 55.47 212 SER A CA 1
ATOM 1739 C C . SER A 1 212 ? -7.176 22.885 -13.625 1.00 55.47 212 SER A C 1
ATOM 1741 O O . SER A 1 212 ? -6.885 23.984 -14.085 1.00 55.47 212 SER A O 1
ATOM 1743 N N . ASP A 1 213 ? -8.418 22.533 -13.294 1.00 56.91 213 ASP A N 1
ATOM 1744 C CA . ASP A 1 213 ? -9.599 23.367 -13.435 1.00 56.91 213 ASP A CA 1
ATOM 1745 C C . ASP A 1 213 ? -10.111 23.736 -12.039 1.00 56.91 213 ASP A C 1
ATOM 1747 O O . ASP A 1 213 ? -10.723 22.931 -11.338 1.00 56.91 213 ASP A O 1
ATOM 1751 N N . LEU A 1 214 ? -9.840 24.975 -11.629 1.00 54.56 214 LEU A N 1
ATOM 1752 C CA . LEU A 1 214 ? -10.265 25.515 -10.336 1.00 54.56 214 LEU A CA 1
ATOM 1753 C C . LEU A 1 214 ? -11.777 25.360 -10.097 1.00 54.56 214 LEU A C 1
ATOM 1755 O O . LEU A 1 214 ? -12.186 25.194 -8.949 1.00 54.56 214 LEU A O 1
ATOM 1759 N N . THR A 1 215 ? -12.602 25.375 -11.150 1.00 53.62 215 THR A N 1
ATOM 1760 C CA . THR A 1 215 ? -14.057 25.219 -11.035 1.00 53.62 215 THR A CA 1
ATOM 1761 C C . THR A 1 215 ? -14.432 23.788 -10.658 1.00 53.62 215 THR A C 1
ATOM 1763 O O . THR A 1 215 ? -15.291 23.598 -9.799 1.00 53.62 215 THR A O 1
ATOM 1766 N N . LEU A 1 216 ? -13.759 22.778 -11.217 1.00 59.97 216 LEU A N 1
ATOM 1767 C CA . LEU A 1 216 ? -13.973 21.381 -10.822 1.00 59.97 216 LEU A CA 1
ATOM 1768 C C . LEU A 1 216 ? -13.471 21.109 -9.400 1.00 59.97 216 LEU A C 1
ATOM 1770 O O . LEU A 1 216 ? -14.147 20.405 -8.660 1.00 59.97 216 LEU A O 1
ATOM 1774 N N . ASP A 1 217 ? -12.351 21.711 -8.994 1.00 57.47 217 ASP A N 1
ATOM 1775 C CA . ASP A 1 217 ? -11.838 21.579 -7.620 1.00 57.47 217 ASP A CA 1
ATOM 1776 C C . ASP A 1 217 ? -12.717 22.287 -6.573 1.00 57.47 217 ASP A C 1
ATOM 1778 O O . ASP A 1 217 ? -12.719 21.886 -5.411 1.00 57.47 217 ASP A O 1
ATOM 1782 N N . THR A 1 218 ? -13.452 23.337 -6.963 1.00 50.91 218 THR A N 1
ATOM 1783 C CA . THR A 1 218 ? -14.286 24.135 -6.041 1.00 50.91 218 THR A CA 1
ATOM 1784 C C . THR A 1 218 ? -15.749 23.678 -6.013 1.00 50.91 218 THR A C 1
ATOM 1786 O O . THR A 1 218 ? -16.391 23.751 -4.967 1.00 50.91 218 THR A O 1
ATOM 1789 N N . TYR A 1 219 ? -16.289 23.209 -7.144 1.00 46.22 219 TYR A N 1
ATOM 1790 C CA . TYR A 1 219 ? -17.719 22.910 -7.308 1.00 46.22 219 TYR A CA 1
ATOM 1791 C C . TYR A 1 219 ? -18.021 21.463 -7.721 1.00 46.22 219 TYR A C 1
ATOM 1793 O O . TYR A 1 219 ? -19.172 21.031 -7.618 1.00 46.22 219 TYR A O 1
ATOM 1801 N N . GLY A 1 220 ? -17.026 20.705 -8.190 1.00 59.69 220 GLY A N 1
ATOM 1802 C CA . GLY A 1 220 ? -17.192 19.294 -8.520 1.00 59.69 220 GLY A CA 1
ATOM 1803 C C . GLY A 1 220 ? -17.372 18.472 -7.250 1.00 59.69 220 GLY A C 1
ATOM 1804 O O . GLY A 1 220 ? -16.515 18.480 -6.370 1.00 59.69 220 GLY A O 1
ATOM 1805 N N . LYS A 1 221 ? -18.493 17.757 -7.137 1.00 71.69 221 LYS A N 1
ATOM 1806 C CA . LYS A 1 221 ? -18.650 16.764 -6.072 1.00 71.69 221 LYS A CA 1
ATOM 1807 C C . LYS A 1 221 ? -17.768 15.560 -6.384 1.00 71.69 221 LYS A C 1
ATOM 1809 O O . LYS A 1 221 ? -17.710 15.124 -7.532 1.00 71.69 221 LYS A O 1
ATOM 1814 N N . ASP A 1 222 ? -17.131 15.023 -5.350 1.00 84.38 222 ASP A N 1
ATOM 1815 C CA . ASP A 1 222 ? -16.439 13.739 -5.423 1.00 84.38 222 ASP A CA 1
ATOM 1816 C C . ASP A 1 222 ? -17.374 12.648 -5.968 1.00 84.38 222 ASP A C 1
ATOM 1818 O O . ASP A 1 222 ? -18.572 12.624 -5.660 1.00 84.38 222 ASP A O 1
ATOM 1822 N N . PHE A 1 223 ? -16.817 11.713 -6.740 1.00 91.00 223 PHE A N 1
ATOM 1823 C CA . PHE A 1 223 ? -17.557 10.532 -7.167 1.00 91.00 223 PHE A CA 1
ATOM 1824 C C . PHE A 1 223 ? -17.949 9.693 -5.942 1.00 91.00 223 PHE A C 1
ATOM 1826 O O . PHE A 1 223 ? -17.152 9.574 -4.996 1.00 91.00 223 PHE A O 1
ATOM 1833 N N . PRO A 1 224 ? -19.136 9.055 -5.956 1.00 93.88 224 PRO A N 1
ATOM 1834 C CA . PRO A 1 224 ? -19.526 8.106 -4.925 1.00 93.88 224 PRO A CA 1
ATOM 1835 C C . PRO A 1 224 ? -18.477 7.005 -4.756 1.00 93.88 224 PRO A C 1
ATOM 1837 O O . PRO A 1 224 ? -17.918 6.500 -5.731 1.00 93.88 224 PRO A O 1
ATOM 1840 N N . LEU A 1 225 ? -18.249 6.569 -3.514 1.00 94.56 225 LEU A N 1
ATOM 1841 C CA . LEU A 1 225 ? -17.246 5.545 -3.205 1.00 94.56 225 LEU A CA 1
ATOM 1842 C C . LEU A 1 225 ? -17.467 4.244 -4.000 1.00 94.56 225 LEU A C 1
ATOM 1844 O O . LEU A 1 225 ? -16.504 3.576 -4.369 1.00 94.56 225 LEU A O 1
ATOM 1848 N N . SER A 1 226 ? -18.722 3.908 -4.303 1.00 97.19 226 SER A N 1
ATOM 1849 C CA . SER A 1 226 ? -19.101 2.752 -5.119 1.00 97.19 226 SER A CA 1
ATOM 1850 C C . SER A 1 226 ? -18.646 2.851 -6.572 1.00 97.19 226 SER A C 1
ATOM 1852 O O . SER A 1 226 ? -18.232 1.846 -7.149 1.00 97.19 226 SER A O 1
ATOM 1854 N N . GLU A 1 227 ? -18.658 4.045 -7.158 1.00 97.06 227 GLU A N 1
ATOM 1855 C CA . GLU A 1 227 ? -18.149 4.291 -8.506 1.00 97.06 227 GLU A CA 1
ATOM 1856 C C . GLU A 1 227 ? -16.620 4.230 -8.526 1.00 97.06 227 GLU A C 1
ATOM 1858 O O . GLU A 1 227 ? -16.040 3.513 -9.344 1.00 97.06 227 GLU A O 1
ATOM 1863 N N . VAL A 1 228 ? -15.974 4.860 -7.539 1.00 97.25 228 VAL A N 1
ATOM 1864 C CA . VAL A 1 228 ? -14.518 4.778 -7.352 1.00 97.25 228 VAL A CA 1
ATOM 1865 C C . VAL A 1 228 ? -14.072 3.327 -7.157 1.00 97.25 228 VAL A C 1
ATOM 1867 O O . VAL A 1 228 ? -13.083 2.909 -7.750 1.00 97.25 228 VAL A O 1
ATOM 1870 N N . TYR A 1 229 ? -14.800 2.535 -6.364 1.00 98.31 229 TYR A N 1
ATOM 1871 C CA . TYR A 1 229 ? -14.503 1.119 -6.140 1.00 98.31 229 TYR A CA 1
ATOM 1872 C C . TYR A 1 229 ? -14.667 0.299 -7.422 1.00 98.31 229 TYR A C 1
ATOM 1874 O O . TYR A 1 229 ? -13.782 -0.494 -7.745 1.00 98.31 229 TYR A O 1
ATOM 1882 N N . LYS A 1 230 ? -15.756 0.496 -8.178 1.00 98.19 230 LYS A N 1
ATOM 1883 C CA . LYS A 1 230 ? -15.968 -0.189 -9.464 1.00 98.19 230 LYS A CA 1
ATOM 1884 C C . LYS A 1 230 ? -14.832 0.094 -10.441 1.00 98.19 230 LYS A C 1
ATOM 1886 O O . LYS A 1 230 ? -14.298 -0.845 -11.021 1.00 98.19 230 LYS A O 1
ATOM 1891 N N . GLU A 1 231 ? -14.450 1.359 -10.596 1.00 97.94 231 GLU A N 1
ATOM 1892 C CA . GLU A 1 231 ? -13.378 1.752 -11.511 1.00 97.94 231 GLU A CA 1
ATOM 1893 C C . GLU A 1 231 ? -12.014 1.248 -11.034 1.00 97.94 231 GLU A C 1
ATOM 1895 O O . GLU A 1 231 ? -11.257 0.674 -11.816 1.00 97.94 231 GLU A O 1
ATOM 1900 N N . LEU A 1 232 ? -11.724 1.382 -9.734 1.00 97.88 232 LEU A N 1
ATOM 1901 C CA . LEU A 1 232 ? -10.483 0.898 -9.138 1.00 97.88 232 LEU A CA 1
ATOM 1902 C C . LEU A 1 232 ? -10.301 -0.605 -9.370 1.00 97.88 232 LEU A C 1
ATOM 1904 O O . LEU A 1 232 ? -9.196 -1.019 -9.684 1.00 97.88 232 LEU A O 1
ATOM 1908 N N . ASN A 1 233 ? -11.360 -1.415 -9.282 1.00 98.19 233 ASN A N 1
ATOM 1909 C CA . ASN A 1 233 ? -11.276 -2.864 -9.514 1.00 98.19 233 ASN A CA 1
ATOM 1910 C C . ASN A 1 233 ? -11.123 -3.280 -10.984 1.00 98.19 233 ASN A C 1
ATOM 1912 O O . ASN A 1 233 ? -10.943 -4.466 -11.255 1.00 98.19 233 ASN A O 1
ATOM 1916 N N . LYS A 1 234 ? -11.166 -2.340 -11.937 1.00 98.06 234 LYS A N 1
ATOM 1917 C CA . LYS A 1 234 ? -10.800 -2.625 -13.332 1.00 98.06 234 LYS A CA 1
ATOM 1918 C C . LYS A 1 234 ? -9.287 -2.712 -13.522 1.00 98.06 234 LYS A C 1
ATOM 1920 O O . LYS A 1 234 ? -8.842 -3.251 -14.534 1.00 98.06 234 LYS A O 1
ATOM 1925 N N . ILE A 1 235 ? -8.493 -2.174 -12.588 1.00 96.56 235 ILE A N 1
ATOM 1926 C CA . ILE A 1 235 ? -7.043 -2.142 -12.751 1.00 96.56 235 ILE A CA 1
ATOM 1927 C C . ILE A 1 235 ? -6.429 -3.536 -12.604 1.00 96.56 235 ILE A C 1
ATOM 1929 O O . ILE A 1 235 ? -6.646 -4.243 -11.622 1.00 96.56 235 ILE A O 1
ATOM 1933 N N . SER A 1 236 ? -5.588 -3.904 -13.567 1.00 94.12 236 SER A N 1
ATOM 1934 C CA . SER A 1 236 ? -4.739 -5.096 -13.475 1.00 94.12 236 SER A CA 1
ATOM 1935 C C . SER A 1 236 ? -3.273 -4.716 -13.597 1.00 94.12 236 SER A C 1
ATOM 1937 O O . SER A 1 236 ? -2.908 -3.895 -14.437 1.00 94.12 236 SER A O 1
ATOM 1939 N N . PHE A 1 237 ? -2.431 -5.341 -12.777 1.00 95.25 237 PHE A N 1
ATOM 1940 C CA . PHE A 1 237 ? -0.971 -5.240 -12.852 1.00 95.25 237 PHE A CA 1
ATOM 1941 C C . PHE A 1 237 ? -0.317 -6.506 -13.419 1.00 95.25 237 PHE A C 1
ATOM 1943 O O . PHE A 1 237 ? 0.911 -6.586 -13.449 1.00 95.25 237 PHE A O 1
ATOM 1950 N N . ASP A 1 238 ? -1.128 -7.501 -13.800 1.00 89.62 238 ASP A N 1
ATOM 1951 C CA . ASP A 1 238 ? -0.703 -8.769 -14.402 1.00 89.62 238 ASP A CA 1
ATOM 1952 C C . ASP A 1 238 ? 0.440 -9.451 -13.623 1.00 89.62 238 ASP A C 1
ATOM 1954 O O . ASP A 1 238 ? 1.421 -9.946 -14.185 1.00 89.62 238 ASP A O 1
ATOM 1958 N N . ILE A 1 239 ? 0.334 -9.435 -12.289 1.00 89.81 239 ILE A N 1
ATOM 1959 C CA . ILE A 1 239 ? 1.306 -10.061 -11.390 1.00 89.81 239 ILE A CA 1
ATOM 1960 C C . ILE A 1 239 ? 1.154 -11.579 -11.514 1.00 89.81 239 ILE A C 1
ATOM 1962 O O . ILE A 1 239 ? 0.170 -12.144 -11.042 1.00 89.81 239 ILE A O 1
ATOM 1966 N N . VAL A 1 240 ? 2.160 -12.230 -12.107 1.00 85.62 240 VAL A N 1
ATOM 1967 C CA . VAL A 1 240 ? 2.162 -13.673 -12.421 1.00 85.62 240 VAL A CA 1
ATOM 1968 C C . VAL A 1 240 ? 1.876 -14.538 -11.192 1.00 85.62 240 VAL A C 1
ATOM 1970 O O . VAL A 1 240 ? 1.146 -15.522 -11.271 1.00 85.62 240 VAL A O 1
ATOM 1973 N N . LYS A 1 241 ? 2.447 -14.166 -10.042 1.00 90.12 241 LYS A N 1
ATOM 1974 C CA . LYS A 1 241 ? 2.249 -14.860 -8.771 1.00 90.12 241 LYS A CA 1
ATOM 1975 C C . LYS A 1 241 ? 1.897 -13.858 -7.685 1.00 90.12 241 LYS A C 1
ATOM 1977 O O . LYS A 1 241 ? 2.756 -13.114 -7.211 1.00 90.12 241 LYS A O 1
ATOM 1982 N N . LEU A 1 242 ? 0.627 -13.836 -7.291 1.00 93.06 242 LEU A N 1
ATOM 1983 C CA . LEU A 1 242 ? 0.195 -13.023 -6.160 1.00 93.06 242 LEU A CA 1
ATOM 1984 C C . LEU A 1 242 ? 0.840 -13.523 -4.855 1.00 93.06 242 LEU A C 1
ATOM 1986 O O . LEU A 1 242 ? 1.168 -14.710 -4.732 1.00 93.06 242 LEU A O 1
ATOM 1990 N N . PRO A 1 243 ? 1.032 -12.636 -3.866 1.00 96.69 243 PRO A N 1
ATOM 1991 C CA . PRO A 1 243 ? 1.412 -13.045 -2.523 1.00 96.69 243 PRO A CA 1
ATOM 1992 C C . PRO A 1 243 ? 0.467 -14.091 -1.928 1.00 96.69 243 PRO A C 1
ATOM 1994 O O . PRO A 1 243 ? -0.723 -14.140 -2.241 1.00 96.69 243 PRO A O 1
ATOM 1997 N N . ARG A 1 244 ? 0.991 -14.901 -1.008 1.00 97.06 244 ARG A N 1
ATOM 1998 C CA . ARG A 1 244 ? 0.185 -15.786 -0.167 1.00 97.06 244 ARG A CA 1
ATOM 1999 C C . ARG A 1 244 ? -0.792 -14.946 0.652 1.00 97.06 244 ARG A C 1
ATOM 2001 O O . ARG A 1 244 ? -0.365 -14.007 1.311 1.00 97.06 244 ARG A O 1
ATOM 2008 N N . LYS A 1 245 ? -2.067 -15.354 0.698 1.00 97.56 245 LYS A N 1
ATOM 2009 C CA . LYS A 1 245 ? -3.064 -14.767 1.606 1.00 97.56 245 LYS A CA 1
ATOM 2010 C C . LYS A 1 245 ? -2.510 -14.690 3.034 1.00 97.56 245 LYS A C 1
ATOM 2012 O O . LYS A 1 245 ? -2.063 -15.694 3.595 1.00 97.56 245 LYS A O 1
ATOM 2017 N N . TRP A 1 246 ? -2.552 -13.497 3.611 1.00 97.81 246 TRP A N 1
ATOM 2018 C CA . TRP A 1 246 ? -2.091 -13.242 4.964 1.00 97.81 246 TRP A CA 1
ATOM 2019 C C . TRP A 1 246 ? -2.970 -13.981 5.982 1.00 97.81 246 TRP A C 1
ATOM 2021 O O . TRP A 1 246 ? -4.164 -14.184 5.775 1.00 97.81 246 TRP A O 1
ATOM 2031 N N . HIS A 1 247 ? -2.371 -14.387 7.097 1.00 95.94 247 HIS A N 1
ATOM 2032 C CA . HIS A 1 247 ? -3.049 -15.071 8.191 1.00 95.94 247 HIS A CA 1
ATOM 2033 C C . HIS A 1 247 ? -2.518 -14.556 9.530 1.00 95.94 247 HIS A C 1
ATOM 2035 O O . HIS A 1 247 ? -1.316 -14.333 9.670 1.00 95.94 247 HIS A O 1
ATOM 2041 N N . LYS A 1 248 ? -3.386 -14.479 10.547 1.00 94.56 248 LYS A N 1
ATOM 2042 C CA . LYS A 1 248 ? -3.075 -13.963 11.897 1.00 94.56 248 LYS A CA 1
ATOM 2043 C C . LYS A 1 248 ? -1.859 -14.584 12.589 1.00 94.56 248 LYS A C 1
ATOM 2045 O O . LYS A 1 248 ? -1.286 -13.973 13.473 1.00 94.56 248 LYS A O 1
ATOM 2050 N N . ARG A 1 249 ? -1.437 -15.779 12.165 1.00 93.94 249 ARG A N 1
ATOM 2051 C CA . ARG A 1 249 ? -0.221 -16.453 12.665 1.00 93.94 249 ARG A CA 1
ATOM 2052 C C . ARG A 1 249 ? 1.089 -15.732 12.313 1.00 93.94 249 ARG A C 1
ATOM 2054 O O . ARG A 1 249 ? 2.126 -16.112 12.837 1.00 93.94 249 ARG A O 1
ATOM 2061 N N . TYR A 1 250 ? 1.049 -14.798 11.360 1.00 91.06 250 TYR A N 1
ATOM 2062 C CA . TYR A 1 250 ? 2.205 -14.012 10.916 1.00 91.06 250 TYR A CA 1
ATOM 2063 C C . TYR A 1 250 ? 2.307 -12.649 11.609 1.00 91.06 250 TYR A C 1
ATOM 2065 O O . TYR A 1 250 ? 3.259 -11.911 11.344 1.00 91.06 250 TYR A O 1
ATOM 2073 N N . TYR A 1 251 ? 1.307 -12.298 12.424 1.00 90.06 251 TYR A N 1
ATOM 2074 C CA . TYR A 1 251 ? 1.341 -11.122 13.286 1.00 90.06 251 TYR A CA 1
ATOM 2075 C C . TYR A 1 251 ? 2.347 -11.333 14.420 1.00 90.06 251 TYR A C 1
ATOM 2077 O O . TYR A 1 251 ? 3.182 -10.426 14.628 1.00 90.06 251 TYR A O 1
#

Sequence (251 aa):
MFKCTLKLIFQVLANIKNPNNKKESEHRAAFTQSDLTKLFSIPEYQVDCFNKYSFRYWLPLLALYTGARANELCQLLVDDVYKIDDILALDINDHQNKKVKTTNAIRKIPVHQTIINLGFMDYVDTVRKTGESKLFPMLKPDRHKDSARKLSRFFNESYKSYNGLLDYCGVKKHTPIGKKVFHSFRHTLINQWKQQRLDSSILKQIAGHSSSDLTLDTYGKDFPLSEVYKELNKISFDIVKLPRKWHKRYY

pLDDT: mean 87.66, std 17.34, range [37.91, 98.69]